Protein AF-A0A4S4H758-F1 (afdb_monomer_lite)

Structure (mmCIF, N/CA/C/O backbone):
data_AF-A0A4S4H758-F1
#
_entry.id   AF-A0A4S4H758-F1
#
loop_
_atom_site.group_PDB
_atom_site.id
_atom_site.type_symbol
_atom_site.label_atom_id
_atom_site.label_alt_id
_atom_site.label_comp_id
_atom_site.label_asym_id
_atom_site.label_entity_id
_atom_site.label_seq_id
_atom_site.pdbx_PDB_ins_code
_atom_site.Cartn_x
_atom_site.Cartn_y
_atom_site.Cartn_z
_atom_site.occupancy
_atom_site.B_iso_or_equiv
_atom_site.auth_seq_id
_atom_site.auth_comp_id
_atom_site.auth_asym_id
_atom_site.auth_atom_id
_atom_site.pdbx_PDB_model_num
ATOM 1 N N . MET A 1 1 ? 20.108 0.843 -21.191 1.00 50.22 1 MET A N 1
ATOM 2 C CA . MET A 1 1 ? 19.092 -0.231 -21.179 1.00 50.22 1 MET A CA 1
ATOM 3 C C . MET A 1 1 ? 17.754 0.414 -21.485 1.00 50.22 1 MET A C 1
ATOM 5 O O . MET A 1 1 ? 17.386 1.341 -20.778 1.00 50.22 1 MET A O 1
ATOM 9 N N . GLU A 1 2 ? 17.064 0.028 -22.561 1.00 65.38 2 GLU A N 1
ATOM 10 C CA . GLU A 1 2 ? 15.727 0.581 -22.812 1.00 65.38 2 GLU A CA 1
ATOM 11 C C . GLU A 1 2 ? 14.814 0.230 -21.631 1.00 65.38 2 GLU A C 1
ATOM 13 O O . GLU A 1 2 ? 14.791 -0.921 -21.198 1.00 65.38 2 GLU A O 1
ATOM 18 N N . ASN A 1 3 ? 14.042 1.193 -21.115 1.00 73.12 3 ASN A N 1
ATOM 19 C CA . ASN A 1 3 ? 13.158 0.992 -19.955 1.00 73.12 3 ASN A CA 1
ATOM 20 C C . ASN A 1 3 ? 12.239 -0.240 -20.088 1.00 73.12 3 ASN A C 1
ATOM 22 O O . ASN A 1 3 ? 11.870 -0.855 -19.087 1.00 73.12 3 ASN A O 1
ATOM 26 N N . LYS A 1 4 ? 11.899 -0.636 -21.324 1.00 82.88 4 LYS A N 1
ATOM 27 C CA . LYS A 1 4 ? 11.142 -1.861 -21.618 1.00 82.88 4 LYS A CA 1
ATOM 28 C C . LYS A 1 4 ? 11.882 -3.132 -21.205 1.00 82.88 4 LYS A C 1
ATOM 30 O O . LYS A 1 4 ? 11.248 -4.038 -20.678 1.00 82.88 4 LYS A O 1
ATOM 35 N N . GLU A 1 5 ? 13.188 -3.203 -21.434 1.00 88.56 5 GLU A N 1
ATOM 36 C CA . GLU A 1 5 ? 13.986 -4.386 -21.114 1.00 88.56 5 GLU A CA 1
ATOM 37 C C . GLU A 1 5 ? 14.190 -4.521 -19.605 1.00 88.56 5 GLU A C 1
ATOM 39 O O . GLU A 1 5 ? 13.903 -5.575 -19.042 1.00 88.56 5 GLU A O 1
ATOM 44 N N . LEU A 1 6 ? 14.525 -3.421 -18.921 1.00 89.56 6 LEU A N 1
ATOM 45 C CA . LEU A 1 6 ? 14.569 -3.397 -17.455 1.00 89.56 6 LEU A CA 1
ATOM 46 C C . LEU A 1 6 ? 13.221 -3.803 -16.839 1.00 89.56 6 LEU A C 1
ATOM 48 O O . LEU A 1 6 ? 13.182 -4.612 -15.915 1.00 89.56 6 LEU A O 1
ATOM 52 N N . SER A 1 7 ? 12.105 -3.284 -17.367 1.00 90.62 7 SER A N 1
ATOM 53 C CA . SER A 1 7 ? 10.767 -3.659 -16.885 1.00 90.62 7 SER A CA 1
ATOM 54 C C . SER A 1 7 ? 10.524 -5.164 -17.011 1.00 90.62 7 SER A C 1
ATOM 56 O O . SER A 1 7 ? 10.010 -5.771 -16.075 1.00 90.62 7 SER A O 1
ATOM 58 N N . LYS A 1 8 ? 10.909 -5.782 -18.139 1.00 92.69 8 LYS A N 1
ATOM 59 C CA . LYS A 1 8 ? 10.771 -7.233 -18.334 1.00 92.69 8 LYS A CA 1
ATOM 60 C C . LYS A 1 8 ? 11.605 -8.017 -17.327 1.00 92.69 8 LYS A C 1
ATOM 62 O O . LYS A 1 8 ? 11.085 -8.959 -16.739 1.00 92.69 8 LYS A O 1
ATOM 67 N N . GLN A 1 9 ? 12.858 -7.618 -17.109 1.00 93.81 9 GLN A N 1
ATOM 68 C CA . GLN A 1 9 ? 13.745 -8.290 -16.159 1.00 93.81 9 GLN A CA 1
ATOM 69 C C . GLN A 1 9 ? 13.207 -8.200 -14.728 1.00 93.81 9 GLN A C 1
ATOM 71 O O . GLN A 1 9 ? 13.097 -9.221 -14.057 1.00 93.81 9 GLN A O 1
ATOM 76 N N . LEU A 1 10 ? 12.784 -7.011 -14.285 1.00 94.31 10 LEU A N 1
ATOM 77 C CA . LEU A 1 10 ? 12.151 -6.826 -12.974 1.00 94.31 10 LEU A CA 1
ATOM 78 C C . LEU A 1 10 ? 10.884 -7.677 -12.832 1.00 94.31 10 LEU A C 1
ATOM 80 O O . LEU A 1 10 ? 10.688 -8.323 -11.806 1.00 94.31 10 LEU A O 1
ATOM 84 N N . CYS A 1 11 ? 10.039 -7.720 -13.868 1.00 95.00 11 CYS A N 1
ATOM 85 C CA . CYS A 1 11 ? 8.839 -8.555 -13.853 1.00 95.00 11 CYS A CA 1
ATOM 86 C C . CYS A 1 11 ? 9.163 -10.046 -13.761 1.00 95.00 11 CYS A C 1
ATOM 88 O O . CYS A 1 11 ? 8.462 -10.762 -13.055 1.00 95.00 11 CYS A O 1
ATOM 90 N N . ALA A 1 12 ? 10.203 -10.509 -14.455 1.00 95.12 12 ALA A N 1
ATOM 91 C CA . ALA A 1 12 ? 10.627 -11.902 -14.404 1.00 95.12 12 ALA A CA 1
ATOM 92 C C . ALA A 1 12 ? 11.194 -12.270 -13.024 1.00 95.12 12 ALA A C 1
ATOM 94 O O . ALA A 1 12 ? 10.798 -13.285 -12.460 1.00 95.12 12 ALA A O 1
ATOM 95 N N . VAL A 1 13 ? 12.068 -11.429 -12.463 1.00 95.06 13 VAL A N 1
ATOM 96 C CA . VAL A 1 13 ? 12.735 -11.684 -11.175 1.00 95.06 13 VAL A CA 1
ATOM 97 C C . VAL A 1 13 ? 11.751 -11.659 -10.006 1.00 95.06 13 VAL A C 1
ATOM 99 O O . VAL A 1 13 ? 11.789 -12.543 -9.158 1.00 95.06 13 VAL A O 1
ATOM 102 N N . PHE A 1 14 ? 10.853 -10.674 -9.968 1.00 95.50 14 PHE A N 1
ATOM 103 C CA . PHE A 1 14 ? 9.919 -10.480 -8.852 1.00 95.50 14 PHE A CA 1
ATOM 104 C C . PHE A 1 14 ? 8.514 -11.037 -9.127 1.00 95.50 14 PHE A C 1
ATOM 106 O O . PHE A 1 14 ? 7.583 -10.754 -8.380 1.00 95.50 14 PHE A O 1
ATOM 113 N N . ASN A 1 15 ? 8.342 -11.797 -10.214 1.00 95.94 15 ASN A N 1
ATOM 114 C CA . ASN A 1 15 ? 7.056 -12.332 -10.670 1.00 95.94 15 ASN A CA 1
ATOM 115 C C . ASN A 1 15 ? 5.931 -11.275 -10.671 1.00 95.94 15 ASN A C 1
ATOM 117 O O . ASN A 1 15 ? 4.880 -11.438 -10.048 1.00 95.94 15 ASN A O 1
ATOM 121 N N . LEU A 1 16 ? 6.164 -10.161 -11.367 1.00 96.94 16 LEU A N 1
ATOM 122 C CA . LEU A 1 16 ? 5.221 -9.044 -11.463 1.00 96.94 16 LEU A CA 1
ATOM 123 C C . LEU A 1 16 ? 4.481 -9.067 -12.799 1.00 96.94 16 LEU A C 1
ATOM 125 O O . LEU A 1 16 ? 5.014 -9.483 -13.829 1.00 96.94 16 LEU A O 1
ATOM 129 N N . LYS A 1 17 ? 3.256 -8.535 -12.816 1.00 97.25 17 LYS A N 1
ATOM 130 C CA . LYS A 1 17 ? 2.522 -8.252 -14.056 1.00 97.25 17 LYS A CA 1
ATOM 131 C C . LYS A 1 17 ? 1.979 -6.831 -14.077 1.00 97.25 17 LYS A C 1
ATOM 133 O O . LYS A 1 17 ? 1.624 -6.257 -13.052 1.00 97.25 17 LYS A O 1
ATOM 138 N N . GLY A 1 18 ? 1.881 -6.270 -15.281 1.00 96.19 18 GLY A N 1
ATOM 139 C CA . GLY A 1 18 ? 1.379 -4.914 -15.489 1.00 96.19 18 GLY A CA 1
ATOM 140 C C . GLY A 1 18 ? -0.100 -4.769 -15.119 1.00 96.19 18 GLY A C 1
ATOM 141 O O . GLY A 1 18 ? -0.966 -5.447 -15.695 1.00 96.19 18 GLY A O 1
ATOM 142 N N . ILE A 1 19 ? -0.382 -3.840 -14.203 1.00 95.44 19 ILE A N 1
ATOM 143 C CA . ILE A 1 19 ? -1.740 -3.377 -13.873 1.00 95.44 19 ILE A CA 1
ATOM 144 C C . ILE A 1 19 ? -2.057 -2.023 -14.523 1.00 95.44 19 ILE A C 1
ATOM 146 O O . ILE A 1 19 ? -3.197 -1.771 -14.920 1.00 95.44 19 ILE A O 1
ATOM 150 N N . THR A 1 20 ? -1.032 -1.193 -14.720 1.00 91.94 20 THR A N 1
ATOM 151 C CA . THR A 1 20 ? -1.053 -0.001 -15.578 1.00 91.94 20 THR A CA 1
ATOM 152 C C . THR A 1 20 ? 0.127 -0.064 -16.553 1.00 91.94 20 THR A C 1
ATOM 154 O O . THR A 1 20 ? 0.901 -1.019 -16.539 1.00 91.94 20 THR A O 1
ATOM 157 N N . SER A 1 21 ? 0.298 0.951 -17.403 1.00 89.00 21 SER A N 1
ATOM 158 C CA . SER A 1 21 ? 1.477 1.059 -18.275 1.00 89.00 21 SER A CA 1
ATOM 159 C C . SER A 1 21 ? 2.782 1.347 -17.522 1.00 89.00 21 SER A C 1
ATOM 161 O O . SER A 1 21 ? 3.853 1.253 -18.115 1.00 89.00 21 SER A O 1
ATOM 163 N N . LYS A 1 22 ? 2.701 1.725 -16.239 1.00 91.75 22 LYS A N 1
ATOM 164 C CA . LYS A 1 22 ? 3.848 2.140 -15.419 1.00 91.75 22 LYS A CA 1
ATOM 165 C C . LYS A 1 22 ? 3.983 1.365 -14.110 1.00 91.75 22 LYS A C 1
ATOM 167 O O . LYS A 1 22 ? 4.993 1.531 -13.437 1.00 91.75 22 LYS A O 1
ATOM 172 N N . SER A 1 23 ? 3.000 0.544 -13.753 1.00 95.81 23 SER A N 1
ATOM 173 C CA . SER A 1 23 ? 2.960 -0.186 -12.485 1.00 95.81 23 SER A CA 1
ATOM 174 C C . SER A 1 23 ? 2.855 -1.682 -12.737 1.00 95.81 23 SER A C 1
ATOM 176 O O . SER A 1 23 ? 1.940 -2.146 -13.429 1.00 95.81 23 SER A O 1
ATOM 178 N N . TYR A 1 24 ? 3.777 -2.422 -12.134 1.00 97.50 24 TYR A N 1
ATOM 179 C CA . TYR A 1 24 ? 3.892 -3.870 -12.225 1.00 97.50 24 TYR A CA 1
ATOM 180 C C . TYR A 1 24 ? 3.800 -4.443 -10.824 1.00 97.50 24 TYR A C 1
ATOM 182 O O . TYR A 1 24 ? 4.564 -4.053 -9.946 1.00 97.50 24 TYR A O 1
ATOM 190 N N . VAL A 1 25 ? 2.840 -5.332 -10.609 1.00 98.12 25 VAL A N 1
ATOM 191 C CA . VAL A 1 25 ? 2.474 -5.803 -9.275 1.00 98.12 25 VAL A CA 1
ATOM 192 C C . VAL A 1 25 ? 2.163 -7.293 -9.280 1.00 98.12 25 VAL A C 1
ATOM 194 O O . VAL A 1 25 ? 1.842 -7.888 -10.313 1.00 98.12 25 VAL A O 1
ATOM 197 N N . HIS A 1 26 ? 2.206 -7.868 -8.093 1.00 98.06 26 HIS A N 1
ATOM 198 C CA . HIS A 1 26 ? 1.570 -9.124 -7.735 1.00 98.06 26 HIS A CA 1
ATOM 199 C C . HIS A 1 26 ? 0.569 -8.845 -6.607 1.00 98.06 26 HIS A C 1
ATOM 201 O O . HIS A 1 26 ? 0.621 -7.810 -5.937 1.00 98.06 26 HIS A O 1
ATOM 207 N N . LYS A 1 27 ? -0.398 -9.741 -6.430 1.00 97.94 27 LYS A N 1
ATOM 208 C CA . LYS A 1 27 ? -1.380 -9.659 -5.351 1.00 97.94 27 LYS A CA 1
ATOM 209 C C . LYS A 1 27 ? -0.864 -10.430 -4.142 1.00 97.94 27 LYS A C 1
ATOM 211 O O . LYS A 1 27 ? -0.479 -11.585 -4.293 1.00 97.94 27 LYS A O 1
ATOM 216 N N . VAL A 1 28 ? -0.942 -9.834 -2.959 1.00 97.62 28 VAL A N 1
ATOM 217 C CA . VAL A 1 28 ? -0.771 -10.527 -1.676 1.00 97.62 28 VAL A CA 1
ATOM 218 C C . VAL A 1 28 ? -2.070 -10.342 -0.904 1.00 97.62 28 VAL A C 1
ATOM 220 O O . VAL A 1 28 ? -2.374 -9.233 -0.481 1.00 97.62 28 VAL A O 1
ATOM 223 N N . GLU A 1 29 ? -2.878 -11.395 -0.779 1.00 96.50 29 GLU A N 1
ATOM 224 C CA . GLU A 1 29 ? -4.207 -11.333 -0.147 1.00 96.50 29 GLU A CA 1
ATOM 225 C C . GLU A 1 29 ? -5.079 -10.159 -0.650 1.00 96.50 29 GLU A C 1
ATOM 227 O O . GLU A 1 29 ? -5.638 -10.208 -1.751 1.00 96.50 29 GLU A O 1
ATOM 232 N N . CYS A 1 30 ? -5.180 -9.098 0.158 1.00 97.94 30 CYS A N 1
ATOM 233 C CA . CYS A 1 30 ? -6.001 -7.908 -0.038 1.00 97.94 30 CYS A CA 1
ATOM 234 C C . CYS A 1 30 ? -5.215 -6.663 -0.492 1.00 97.94 30 CYS A C 1
ATOM 236 O O . CYS A 1 30 ? -5.782 -5.568 -0.542 1.00 97.94 30 CYS A O 1
ATOM 238 N N . ILE A 1 31 ? -3.935 -6.807 -0.839 1.00 98.56 31 ILE A N 1
ATOM 239 C CA . ILE A 1 31 ? -3.073 -5.724 -1.326 1.00 98.56 31 ILE A CA 1
ATOM 240 C C . ILE A 1 31 ? -2.407 -6.089 -2.653 1.00 98.56 31 ILE A C 1
ATOM 242 O O . ILE A 1 31 ? -2.269 -7.257 -3.018 1.00 98.56 31 ILE A O 1
ATOM 246 N N . LEU A 1 32 ? -1.981 -5.062 -3.382 1.00 98.50 32 LEU A N 1
ATOM 247 C CA . LEU A 1 32 ? -1.100 -5.189 -4.535 1.00 98.50 32 LEU A CA 1
ATOM 248 C C . LEU A 1 32 ? 0.264 -4.637 -4.155 1.00 98.50 32 LEU A C 1
ATOM 250 O O . LEU A 1 32 ? 0.356 -3.489 -3.725 1.00 98.50 32 LEU A O 1
ATOM 254 N N . VAL A 1 33 ? 1.301 -5.438 -4.345 1.00 98.44 33 VAL A N 1
ATOM 255 C CA . VAL A 1 33 ? 2.686 -5.097 -4.020 1.00 98.44 33 VAL A CA 1
ATOM 256 C C . VAL A 1 33 ? 3.488 -5.101 -5.313 1.00 98.44 33 VAL A C 1
ATOM 258 O O . VAL A 1 33 ? 3.238 -5.924 -6.195 1.00 98.44 33 VAL A O 1
ATOM 261 N N . GLY A 1 34 ? 4.403 -4.151 -5.489 1.00 98.06 34 GLY A N 1
ATOM 262 C CA . GLY A 1 34 ? 5.217 -4.126 -6.696 1.00 98.06 34 GLY A CA 1
ATOM 263 C C . GLY A 1 34 ? 6.019 -2.855 -6.897 1.00 98.06 34 GLY A C 1
ATOM 264 O O . GLY A 1 34 ? 6.444 -2.203 -5.945 1.00 98.06 34 GLY A O 1
ATOM 265 N N . LEU A 1 35 ? 6.212 -2.511 -8.169 1.00 97.50 35 LEU A N 1
ATOM 266 C CA . LEU A 1 35 ? 7.052 -1.407 -8.612 1.00 97.50 35 LEU A CA 1
ATOM 267 C C . LEU A 1 35 ? 6.285 -0.456 -9.535 1.00 97.50 35 LEU A C 1
ATOM 269 O O . LEU A 1 35 ? 5.557 -0.896 -10.431 1.00 97.50 35 LEU A O 1
ATOM 273 N N . THR A 1 36 ? 6.501 0.847 -9.358 1.00 96.19 36 THR A N 1
ATOM 274 C CA . THR A 1 36 ? 5.968 1.900 -10.232 1.00 96.19 36 THR A CA 1
ATOM 275 C C . THR A 1 36 ? 7.091 2.766 -10.794 1.00 96.19 36 THR A C 1
ATOM 277 O O . THR A 1 36 ? 7.938 3.276 -10.063 1.00 96.19 36 THR A O 1
ATOM 280 N N . PHE A 1 37 ? 7.057 2.975 -12.108 1.00 94.50 37 PHE A N 1
ATOM 281 C CA . PHE A 1 37 ? 7.949 3.868 -12.836 1.00 94.50 37 PHE A CA 1
ATOM 282 C C . PHE A 1 37 ? 7.336 5.267 -12.918 1.00 94.50 37 PHE A C 1
ATOM 284 O O . PHE A 1 37 ? 6.278 5.466 -13.522 1.00 94.50 37 PHE A O 1
ATOM 291 N N . VAL A 1 38 ? 8.022 6.266 -12.371 1.00 92.94 38 VAL A N 1
ATOM 292 C CA . VAL A 1 38 ? 7.574 7.664 -12.402 1.00 92.94 38 VAL A CA 1
ATOM 293 C C . VAL A 1 38 ? 8.499 8.463 -13.305 1.00 92.94 38 VAL A C 1
ATOM 295 O O . VAL A 1 38 ? 9.700 8.541 -13.064 1.00 92.94 38 VAL A O 1
ATOM 298 N N . LYS A 1 39 ? 7.946 9.058 -14.367 1.00 90.62 39 LYS A N 1
ATOM 299 C CA . LYS A 1 39 ? 8.718 9.908 -15.281 1.00 90.62 39 LYS A CA 1
ATOM 300 C C . LYS A 1 39 ? 8.999 11.246 -14.611 1.00 90.62 39 LYS A C 1
ATOM 302 O O . LYS A 1 39 ? 8.054 11.935 -14.233 1.00 90.62 39 LYS A O 1
ATOM 307 N N . VAL A 1 40 ? 10.268 11.632 -14.534 1.00 88.88 40 VAL A N 1
ATOM 308 C CA . VAL A 1 40 ? 10.665 12.978 -14.120 1.00 88.88 40 VAL A CA 1
ATOM 309 C C . VAL A 1 40 ? 10.772 13.862 -15.369 1.00 88.88 40 VAL A C 1
ATOM 311 O O . VAL A 1 40 ? 11.453 13.475 -16.328 1.00 88.88 40 VAL A O 1
ATOM 314 N N . PRO A 1 41 ? 10.089 15.024 -15.411 1.00 86.69 41 PRO A N 1
ATOM 315 C CA . PRO A 1 41 ? 10.192 15.957 -16.529 1.00 86.69 41 PRO A CA 1
ATOM 316 C C . PRO A 1 41 ? 11.650 16.317 -16.831 1.00 86.69 41 PRO A C 1
ATOM 318 O O . PRO A 1 41 ? 12.430 16.566 -15.914 1.00 86.69 41 PRO A O 1
ATOM 321 N N . ASN A 1 42 ? 12.014 16.333 -18.115 1.00 84.31 42 ASN A N 1
ATOM 322 C CA . ASN A 1 42 ? 13.354 16.690 -18.610 1.00 84.31 42 ASN A CA 1
ATOM 323 C C . ASN A 1 42 ? 14.522 15.843 -18.062 1.00 84.31 42 ASN A C 1
ATOM 325 O O . ASN A 1 42 ? 15.680 16.211 -18.237 1.00 84.31 42 ASN A O 1
ATOM 329 N N . ARG A 1 43 ? 14.239 14.710 -17.413 1.00 83.44 43 ARG A N 1
ATOM 330 C CA . ARG A 1 43 ? 15.230 13.714 -16.981 1.00 83.44 43 ARG A CA 1
ATOM 331 C C . ARG A 1 43 ? 14.761 12.323 -17.402 1.00 83.44 43 ARG A C 1
ATOM 333 O O . ARG A 1 43 ? 14.106 12.159 -18.435 1.00 83.44 43 ARG A O 1
ATOM 340 N N . ASP A 1 44 ? 15.061 11.311 -16.601 1.00 87.88 44 ASP A N 1
ATOM 341 C CA . ASP A 1 44 ? 14.634 9.941 -16.814 1.00 87.88 44 ASP A CA 1
ATOM 342 C C . ASP A 1 44 ? 13.496 9.517 -15.864 1.00 87.88 44 ASP A C 1
ATOM 344 O O . ASP A 1 44 ? 12.802 10.342 -15.265 1.00 87.88 44 ASP A O 1
ATOM 348 N N . TYR A 1 45 ? 13.229 8.221 -15.793 1.00 90.50 45 TYR A N 1
ATOM 349 C CA . TYR A 1 45 ? 12.332 7.615 -14.829 1.00 90.50 45 TYR A CA 1
ATOM 350 C C . TYR A 1 45 ? 13.036 7.389 -13.489 1.00 90.50 45 TYR A C 1
ATOM 352 O O . TYR A 1 45 ? 14.235 7.119 -13.430 1.00 90.50 45 TYR A O 1
ATOM 360 N N . LYS A 1 46 ? 12.247 7.455 -12.422 1.00 93.12 46 LYS A N 1
ATOM 361 C CA . LYS A 1 46 ? 12.569 6.938 -11.093 1.00 93.12 46 LYS A CA 1
ATOM 362 C C . LYS A 1 46 ? 11.745 5.682 -10.837 1.00 93.12 46 LYS A C 1
ATOM 364 O O . LYS A 1 46 ? 10.628 5.556 -11.353 1.00 93.12 46 LYS A O 1
ATOM 369 N N . LEU A 1 47 ? 12.287 4.776 -10.035 1.00 94.75 47 LEU A N 1
ATOM 370 C CA . LEU A 1 47 ? 11.617 3.545 -9.638 1.00 94.75 47 LEU A CA 1
ATOM 371 C C . LEU A 1 47 ? 11.183 3.640 -8.181 1.00 94.75 47 LEU A C 1
ATOM 373 O O . LEU A 1 47 ? 11.962 4.054 -7.327 1.00 94.75 47 LEU A O 1
ATOM 377 N N . PHE A 1 48 ? 9.946 3.242 -7.914 1.00 96.06 48 PHE A N 1
ATOM 378 C CA . PHE A 1 48 ? 9.382 3.240 -6.574 1.00 96.06 48 PHE A CA 1
ATOM 379 C C . PHE A 1 48 ? 8.845 1.864 -6.222 1.00 96.06 48 PHE A C 1
ATOM 381 O O . PHE A 1 48 ? 8.134 1.255 -7.026 1.00 96.06 48 PHE A O 1
ATOM 388 N N . PHE A 1 49 ? 9.111 1.427 -4.998 1.00 97.12 49 PHE A N 1
ATOM 389 C CA . PHE A 1 49 ? 8.338 0.380 -4.353 1.00 97.12 49 PHE A CA 1
ATOM 390 C C . PHE A 1 49 ? 6.958 0.909 -3.987 1.00 97.12 49 PHE A C 1
ATOM 392 O O . PHE A 1 49 ? 6.828 2.020 -3.470 1.00 97.12 49 PHE A O 1
ATOM 399 N N . THR A 1 50 ? 5.921 0.133 -4.289 1.00 97.88 50 THR A N 1
ATOM 400 C CA . THR A 1 50 ? 4.538 0.573 -4.135 1.00 97.88 50 THR A CA 1
ATOM 401 C C . THR A 1 50 ? 3.664 -0.505 -3.514 1.00 97.88 50 THR A C 1
ATOM 403 O O . THR A 1 50 ? 3.752 -1.680 -3.878 1.00 97.88 50 THR A O 1
ATOM 406 N N . ILE A 1 51 ? 2.763 -0.083 -2.624 1.00 98.56 51 ILE A N 1
ATOM 407 C CA . ILE A 1 51 ? 1.698 -0.935 -2.087 1.00 98.56 51 ILE A CA 1
ATOM 408 C C . ILE A 1 51 ? 0.347 -0.236 -2.247 1.00 98.56 51 ILE A C 1
ATOM 410 O O . ILE A 1 51 ? 0.152 0.891 -1.781 1.00 98.56 51 ILE A O 1
ATOM 414 N N . TYR A 1 52 ? -0.594 -0.919 -2.899 1.00 98.44 52 TYR A N 1
ATOM 415 C CA . TYR A 1 52 ? -1.966 -0.457 -3.104 1.00 98.44 52 TYR A CA 1
ATOM 416 C C . TYR A 1 52 ? -2.972 -1.329 -2.338 1.00 98.44 52 TYR A C 1
ATOM 418 O O . TYR A 1 52 ? -2.842 -2.554 -2.342 1.00 98.44 52 TYR A O 1
ATOM 426 N N . PRO A 1 53 ? -4.019 -0.736 -1.744 1.00 98.31 53 PRO A N 1
ATOM 427 C CA . PRO A 1 53 ? -5.095 -1.484 -1.105 1.00 98.31 53 PRO A CA 1
ATOM 428 C C . PRO A 1 53 ? -6.112 -1.983 -2.137 1.00 98.31 53 PRO A C 1
ATOM 430 O O . PRO A 1 53 ? -6.485 -1.237 -3.041 1.00 98.31 53 PRO A O 1
ATOM 433 N N . LEU A 1 54 ? -6.667 -3.187 -1.966 1.00 98.56 54 LEU A N 1
ATOM 434 C CA . LEU A 1 54 ? -7.812 -3.663 -2.765 1.00 98.56 54 LEU A CA 1
ATOM 435 C C . LEU A 1 54 ? -9.174 -3.391 -2.111 1.00 98.56 54 LEU A C 1
ATOM 437 O O . LEU A 1 54 ? -10.203 -3.785 -2.651 1.00 98.56 54 LEU A O 1
ATOM 441 N N . TRP A 1 55 ? -9.217 -2.704 -0.969 1.00 98.25 55 TRP A N 1
ATOM 442 C CA . TRP A 1 55 ? -10.452 -2.472 -0.206 1.00 98.25 55 TRP A CA 1
ATOM 443 C C . TRP A 1 55 ? -11.103 -1.101 -0.411 1.00 98.25 55 TRP A C 1
ATOM 445 O O . TRP A 1 55 ? -12.033 -0.745 0.320 1.00 98.25 55 TRP A O 1
ATOM 455 N N . ARG A 1 56 ? -10.659 -0.310 -1.392 1.00 97.62 56 ARG A N 1
ATOM 456 C CA . ARG A 1 56 ? -11.369 0.925 -1.757 1.00 97.62 56 ARG A CA 1
ATOM 457 C C . ARG A 1 56 ? -12.599 0.604 -2.609 1.00 97.62 56 ARG A C 1
ATOM 459 O O . ARG A 1 56 ? -12.750 -0.504 -3.116 1.00 97.62 56 ARG A O 1
ATOM 466 N N . SER A 1 57 ? -13.509 1.565 -2.741 1.00 96.69 57 SER A N 1
ATOM 467 C CA . SER A 1 57 ? -14.827 1.350 -3.359 1.00 96.69 57 SER A CA 1
ATOM 468 C C . SER A 1 57 ? -14.772 0.941 -4.833 1.00 96.69 57 SER A C 1
ATOM 470 O O . SER A 1 57 ? -15.711 0.323 -5.326 1.00 96.69 57 SER A O 1
ATOM 472 N N . THR A 1 58 ? -13.694 1.287 -5.542 1.00 97.50 58 THR A N 1
ATOM 473 C CA . THR A 1 58 ? -13.491 0.946 -6.957 1.00 97.50 58 THR A CA 1
ATOM 474 C C . THR A 1 58 ? -12.037 0.587 -7.236 1.00 97.50 58 THR A C 1
ATOM 476 O O . THR A 1 58 ? -11.131 1.158 -6.618 1.00 97.50 58 THR A O 1
ATOM 479 N N . LEU A 1 59 ? -11.788 -0.243 -8.254 1.00 96.81 59 LEU A N 1
ATOM 480 C CA . LEU A 1 59 ? -10.422 -0.566 -8.670 1.00 96.81 59 LEU A CA 1
ATOM 481 C C . LEU A 1 59 ? -9.628 0.688 -9.055 1.00 96.81 59 LEU A C 1
ATOM 483 O O . LEU A 1 59 ? -8.450 0.782 -8.725 1.00 96.81 59 LEU A O 1
ATOM 487 N N . LYS A 1 60 ? -10.266 1.679 -9.699 1.00 96.06 60 LYS A N 1
ATOM 488 C CA . LYS A 1 60 ? -9.616 2.963 -10.000 1.00 96.06 60 LYS A CA 1
ATOM 489 C C . LYS A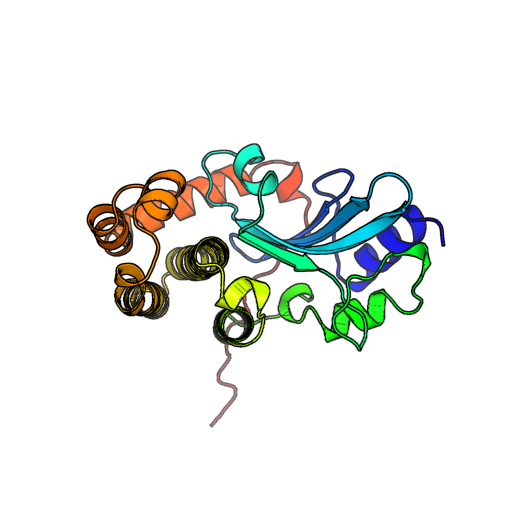 1 60 ? -9.078 3.590 -8.716 1.00 96.06 60 LYS A C 1
ATOM 491 O O . LYS A 1 60 ? -7.887 3.849 -8.632 1.00 96.06 60 LYS A O 1
ATOM 496 N N . SER A 1 61 ? -9.926 3.747 -7.698 1.00 95.75 61 SER A N 1
ATOM 497 C CA . SER A 1 61 ? -9.500 4.313 -6.414 1.00 95.75 61 SER A CA 1
ATOM 498 C C . SER A 1 61 ? -8.427 3.478 -5.706 1.00 95.75 61 SER A C 1
ATOM 500 O O . SER A 1 61 ? -7.593 4.056 -5.018 1.00 95.75 61 SER A O 1
ATOM 502 N N . CYS A 1 62 ? -8.405 2.151 -5.888 1.00 97.00 62 CYS A N 1
ATOM 503 C CA . CYS A 1 62 ? -7.358 1.271 -5.361 1.00 97.00 62 CYS A CA 1
ATOM 504 C C . CYS A 1 62 ? -5.975 1.596 -5.933 1.00 97.00 62 CYS A C 1
ATOM 506 O O . CYS A 1 62 ? -5.016 1.653 -5.172 1.00 97.00 62 CYS A O 1
ATOM 508 N N . ILE A 1 63 ? -5.873 1.826 -7.246 1.00 95.56 63 ILE A N 1
ATOM 509 C CA . ILE A 1 63 ? -4.582 1.903 -7.954 1.00 95.56 63 ILE A CA 1
ATOM 510 C C . ILE A 1 63 ? -4.126 3.329 -8.296 1.00 95.56 63 ILE A C 1
ATOM 512 O O . ILE A 1 63 ? -3.013 3.500 -8.785 1.00 95.56 63 ILE A O 1
ATOM 516 N N . ASP A 1 64 ? -4.964 4.343 -8.056 1.00 92.62 64 ASP A N 1
ATOM 517 C CA . ASP A 1 64 ? -4.637 5.749 -8.351 1.00 92.62 64 ASP A CA 1
ATOM 518 C C . ASP A 1 64 ? -3.610 6.317 -7.359 1.00 92.62 64 ASP A C 1
ATOM 520 O O . ASP A 1 64 ? -2.650 6.980 -7.743 1.00 92.62 64 ASP A O 1
ATOM 524 N N . VAL A 1 65 ? -3.787 6.016 -6.066 1.00 90.69 65 VAL A N 1
ATOM 525 C CA . VAL A 1 65 ? -2.926 6.521 -4.986 1.00 90.69 65 VAL A CA 1
ATOM 526 C C . VAL A 1 65 ? -2.504 5.369 -4.076 1.00 90.69 65 VAL A C 1
ATOM 528 O O . VAL A 1 65 ? -3.369 4.810 -3.392 1.00 90.69 65 VAL A O 1
ATOM 531 N N . PRO A 1 66 ? -1.207 5.032 -4.006 1.00 96.31 66 PRO A N 1
ATOM 532 C CA . PRO A 1 66 ? -0.725 3.984 -3.116 1.00 96.31 66 PRO A CA 1
ATOM 533 C C . PRO A 1 66 ? -0.771 4.408 -1.642 1.00 96.31 66 PRO A C 1
ATOM 535 O O . PRO A 1 66 ? -0.771 5.603 -1.313 1.00 96.31 66 PRO A O 1
ATOM 538 N N . LEU A 1 67 ? -0.794 3.408 -0.758 1.00 97.75 67 LEU A N 1
ATOM 539 C CA . LEU A 1 67 ? -0.613 3.598 0.683 1.00 97.75 67 LEU A CA 1
ATOM 540 C C . LEU A 1 67 ? 0.870 3.647 1.067 1.00 97.75 67 LEU A C 1
ATOM 542 O O . LEU A 1 67 ? 1.231 4.380 1.979 1.00 97.75 67 LEU A O 1
ATOM 546 N N . LEU A 1 68 ? 1.739 2.966 0.319 1.00 97.44 68 LEU A N 1
ATOM 547 C CA . LEU A 1 68 ? 3.188 3.109 0.446 1.00 97.44 68 LEU A CA 1
ATOM 548 C C . LEU A 1 68 ? 3.797 3.405 -0.921 1.00 97.44 68 LEU A C 1
ATOM 550 O O . LEU A 1 68 ? 3.480 2.717 -1.889 1.00 97.44 68 LEU A O 1
ATOM 554 N N . LEU A 1 69 ? 4.658 4.418 -0.986 1.00 95.06 69 LEU A N 1
ATOM 555 C CA . LEU A 1 69 ? 5.434 4.774 -2.168 1.00 95.06 69 LEU A CA 1
ATOM 556 C C . LEU A 1 69 ? 6.841 5.164 -1.713 1.00 95.06 69 LEU A C 1
ATOM 558 O O . LEU A 1 69 ? 7.031 6.270 -1.216 1.00 95.06 69 LEU A O 1
ATOM 562 N N . GLN A 1 70 ? 7.800 4.258 -1.872 1.00 93.88 70 GLN A N 1
ATOM 563 C CA . GLN A 1 70 ? 9.174 4.447 -1.409 1.00 93.88 70 GLN A CA 1
ATOM 564 C C . GLN A 1 70 ? 10.127 4.481 -2.610 1.00 93.88 70 GLN A C 1
ATOM 566 O O . GLN A 1 70 ? 10.083 3.557 -3.430 1.00 93.88 70 GLN A O 1
ATOM 571 N N . PRO A 1 71 ? 10.949 5.532 -2.773 1.00 93.75 71 PRO A N 1
ATOM 572 C CA . PRO A 1 71 ? 11.892 5.608 -3.880 1.00 93.75 71 PRO A CA 1
ATOM 573 C C . PRO A 1 71 ? 12.991 4.556 -3.729 1.00 93.75 71 PRO A C 1
ATOM 575 O O . PRO A 1 71 ? 13.395 4.208 -2.621 1.00 93.75 71 PRO A O 1
ATOM 578 N N . LEU A 1 72 ? 13.502 4.077 -4.861 1.00 94.12 72 LEU A N 1
ATOM 579 C CA . LEU A 1 72 ? 14.802 3.422 -4.889 1.00 94.12 72 LEU A CA 1
ATOM 580 C C . LEU A 1 72 ? 15.886 4.491 -4.715 1.00 94.12 72 LEU A C 1
ATOM 582 O O . LEU A 1 72 ? 15.937 5.448 -5.495 1.00 94.12 72 LEU A O 1
ATOM 586 N N . VAL A 1 73 ? 16.753 4.306 -3.723 1.00 91.94 73 VAL A N 1
ATOM 587 C CA . VAL A 1 73 ? 17.807 5.271 -3.390 1.00 91.94 73 VAL A CA 1
ATOM 588 C C . VAL A 1 73 ? 19.206 4.701 -3.604 1.00 91.94 73 VAL A C 1
ATOM 590 O O . VAL A 1 73 ? 19.412 3.483 -3.651 1.00 91.94 73 VAL A O 1
ATOM 593 N N . ASP A 1 74 ? 20.179 5.588 -3.779 1.00 88.88 74 ASP A N 1
ATOM 594 C CA . ASP A 1 74 ? 21.595 5.251 -3.805 1.00 88.88 74 ASP A CA 1
ATOM 595 C C . ASP A 1 74 ? 22.140 5.020 -2.389 1.00 88.88 74 ASP A C 1
ATOM 597 O O . ASP A 1 74 ? 21.409 5.053 -1.398 1.00 88.88 74 ASP A O 1
ATOM 601 N N . ASP A 1 75 ? 23.440 4.753 -2.293 1.00 85.69 75 ASP A N 1
ATOM 602 C CA . ASP A 1 75 ? 24.080 4.431 -1.015 1.00 85.69 75 ASP A CA 1
ATOM 603 C C . ASP A 1 75 ? 24.199 5.665 -0.092 1.00 85.69 75 ASP A C 1
ATOM 605 O O . ASP A 1 75 ? 24.472 5.523 1.097 1.00 85.69 75 ASP A O 1
ATOM 609 N N . ASN A 1 76 ? 23.930 6.869 -0.618 1.00 84.75 76 ASN A N 1
ATOM 610 C CA . ASN A 1 76 ? 23.835 8.121 0.134 1.00 84.75 76 ASN A CA 1
ATOM 611 C C . ASN A 1 76 ? 22.383 8.470 0.515 1.00 84.75 76 ASN A C 1
ATOM 613 O O . ASN A 1 76 ? 22.144 9.516 1.122 1.00 84.75 76 ASN A O 1
ATOM 617 N N . GLY A 1 77 ? 21.408 7.629 0.154 1.00 83.00 77 GLY A N 1
ATOM 618 C CA . GLY A 1 77 ? 19.988 7.882 0.391 1.00 83.00 77 GLY A CA 1
ATOM 619 C C . GLY A 1 77 ? 19.356 8.881 -0.584 1.00 83.00 77 GLY A C 1
ATOM 620 O O . GLY A 1 77 ? 18.313 9.452 -0.271 1.00 83.00 77 GLY A O 1
ATOM 621 N N . LEU A 1 78 ? 19.969 9.118 -1.748 1.00 85.38 78 LEU A N 1
ATOM 622 C CA . LEU A 1 78 ? 19.438 9.996 -2.791 1.00 85.38 78 LEU A CA 1
ATOM 623 C C . LEU A 1 78 ? 18.661 9.203 -3.843 1.00 85.38 78 LEU A C 1
ATOM 625 O O . LEU A 1 78 ? 19.055 8.106 -4.230 1.00 85.38 78 LEU A O 1
ATOM 629 N N . ASP A 1 79 ? 17.572 9.780 -4.352 1.00 85.81 79 ASP A N 1
ATOM 630 C CA . ASP A 1 79 ? 16.761 9.161 -5.404 1.00 85.81 79 ASP A CA 1
ATOM 631 C C . ASP A 1 79 ? 17.587 8.797 -6.648 1.00 85.81 79 ASP A C 1
ATOM 633 O O . ASP A 1 79 ? 18.242 9.655 -7.249 1.00 85.81 79 ASP A O 1
ATOM 637 N N . ILE A 1 80 ? 17.442 7.556 -7.114 1.00 87.44 80 ILE A N 1
ATOM 638 C CA . ILE A 1 80 ? 18.098 7.073 -8.333 1.00 87.44 80 ILE A CA 1
ATOM 639 C C . ILE A 1 80 ? 17.260 7.393 -9.576 1.00 87.44 80 ILE A C 1
ATOM 641 O O . ILE A 1 80 ? 16.083 7.032 -9.673 1.00 87.44 80 ILE A O 1
ATOM 645 N N . TYR A 1 81 ? 17.904 7.990 -10.580 1.00 87.88 81 TYR A N 1
ATOM 646 C CA . TYR A 1 81 ? 17.413 7.984 -11.959 1.00 87.88 81 TYR A CA 1
ATOM 647 C C . TYR A 1 81 ? 17.884 6.710 -12.660 1.00 87.88 81 TYR A C 1
ATOM 649 O O . TYR A 1 81 ? 19.045 6.322 -12.541 1.00 87.88 81 TYR A O 1
ATOM 657 N N . LEU A 1 82 ? 16.993 6.056 -13.406 1.00 86.31 82 LEU A N 1
ATOM 658 C CA . LEU A 1 82 ? 17.295 4.763 -14.028 1.00 86.31 82 LEU A CA 1
ATOM 659 C C . LEU A 1 82 ? 18.433 4.823 -15.059 1.00 86.31 82 LEU A C 1
ATOM 661 O O . LEU A 1 82 ? 19.124 3.824 -15.248 1.00 86.31 82 LEU A O 1
ATOM 665 N N . SER A 1 83 ? 18.662 5.978 -15.684 1.00 82.12 83 SER A N 1
ATOM 666 C CA . SER A 1 83 ? 19.792 6.229 -16.582 1.00 82.12 83 SER A CA 1
ATOM 667 C C . SER A 1 83 ? 21.151 6.168 -15.891 1.00 82.12 83 SER A C 1
ATOM 669 O O . SER A 1 83 ? 22.144 5.845 -16.539 1.00 82.12 83 SER A O 1
ATOM 671 N N . ASP A 1 84 ? 21.191 6.466 -14.593 1.00 78.56 84 ASP A N 1
ATOM 672 C CA . ASP A 1 84 ? 22.422 6.784 -13.866 1.00 78.56 84 ASP A CA 1
ATOM 673 C C . ASP A 1 84 ? 22.912 5.598 -13.023 1.00 78.56 84 ASP A C 1
ATOM 675 O O . ASP A 1 84 ? 23.916 5.698 -12.321 1.00 78.56 84 ASP A O 1
ATOM 679 N N . SER A 1 85 ? 22.203 4.466 -13.060 1.00 76.62 85 SER A N 1
ATOM 680 C CA . SER A 1 85 ? 22.454 3.346 -12.160 1.00 76.62 85 SER A CA 1
ATOM 681 C C . SER A 1 85 ? 22.492 2.005 -12.880 1.00 76.62 85 SER A C 1
ATOM 683 O O . SER A 1 85 ? 21.631 1.646 -13.684 1.00 76.62 85 SER A O 1
ATOM 685 N N . THR A 1 86 ? 23.512 1.229 -12.532 1.00 77.12 86 THR A N 1
ATOM 686 C CA . THR A 1 86 ? 23.607 -0.203 -12.803 1.00 77.12 86 THR A CA 1
ATOM 687 C C . THR A 1 86 ? 23.077 -0.989 -11.595 1.00 77.12 86 THR A C 1
ATOM 689 O O . THR A 1 86 ? 22.922 -0.448 -10.500 1.00 77.12 86 THR A O 1
ATOM 692 N N . ASN A 1 87 ? 22.765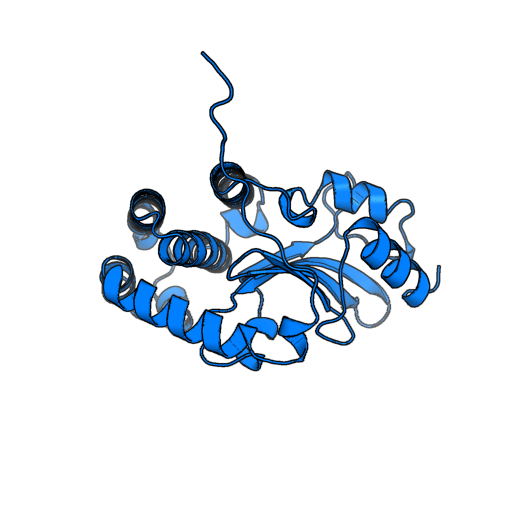 -2.275 -11.779 1.00 87.75 87 ASN A N 1
ATOM 693 C CA . ASN A 1 87 ? 22.341 -3.188 -10.700 1.00 87.75 87 ASN A CA 1
ATOM 694 C C . ASN A 1 87 ? 21.010 -2.828 -10.002 1.00 87.75 87 ASN A C 1
ATOM 696 O O . ASN A 1 87 ? 20.789 -3.188 -8.845 1.00 87.75 87 ASN A O 1
ATOM 700 N N . ILE A 1 88 ? 20.081 -2.179 -10.716 1.00 92.00 88 ILE A N 1
ATOM 701 C CA . ILE A 1 88 ? 18.737 -1.824 -10.215 1.00 92.00 88 ILE A CA 1
ATOM 702 C C . ILE A 1 88 ? 18.015 -3.013 -9.565 1.00 92.00 88 ILE A C 1
ATOM 704 O O . ILE A 1 88 ? 17.399 -2.856 -8.514 1.00 92.00 88 ILE A O 1
ATOM 708 N N . ILE A 1 89 ? 18.101 -4.201 -10.170 1.00 92.69 89 ILE A N 1
ATOM 709 C CA . ILE A 1 89 ? 17.447 -5.420 -9.670 1.00 92.69 89 ILE A CA 1
ATOM 710 C C . ILE A 1 89 ? 17.985 -5.794 -8.286 1.00 92.69 89 ILE A C 1
ATOM 712 O O . ILE A 1 89 ? 17.205 -6.011 -7.364 1.00 92.69 89 ILE A O 1
ATOM 716 N N . GLU A 1 90 ? 19.309 -5.816 -8.121 1.00 92.62 90 GLU A N 1
ATOM 717 C CA . GLU A 1 90 ? 19.951 -6.139 -6.846 1.00 92.62 90 GLU A CA 1
ATOM 718 C C . GLU A 1 90 ? 19.588 -5.111 -5.766 1.00 92.62 90 GLU A C 1
ATOM 720 O O . GLU A 1 90 ? 19.249 -5.486 -4.643 1.00 92.62 90 GLU A O 1
ATOM 725 N N . LYS A 1 91 ? 19.592 -3.815 -6.110 1.00 93.88 91 LYS A N 1
ATOM 726 C CA . LYS A 1 91 ? 19.171 -2.755 -5.184 1.00 93.88 91 LYS A CA 1
ATOM 727 C C . LYS A 1 91 ? 17.704 -2.914 -4.771 1.00 93.88 91 LYS A C 1
ATOM 729 O O . LYS A 1 91 ? 17.411 -2.785 -3.586 1.00 93.88 91 LYS A O 1
ATOM 734 N N . CYS A 1 92 ? 16.807 -3.263 -5.698 1.00 94.62 92 CYS A N 1
ATOM 735 C CA . CYS A 1 92 ? 15.409 -3.563 -5.371 1.00 94.62 92 CYS A CA 1
ATOM 736 C C . CYS A 1 92 ? 15.304 -4.738 -4.391 1.00 94.62 92 CYS A C 1
ATOM 738 O O . CYS A 1 92 ? 14.611 -4.617 -3.387 1.00 94.62 92 CYS A O 1
ATOM 740 N N . SER A 1 93 ? 16.024 -5.839 -4.633 1.00 92.69 93 SER A N 1
ATOM 741 C CA . SER A 1 93 ? 16.011 -7.004 -3.738 1.00 92.69 93 SER A CA 1
ATOM 742 C C . SER A 1 93 ? 16.503 -6.671 -2.327 1.00 92.69 93 SER A C 1
ATOM 744 O O . SER A 1 93 ? 15.980 -7.211 -1.358 1.00 92.69 93 SER A O 1
ATOM 746 N N . LYS A 1 94 ? 17.494 -5.778 -2.198 1.00 92.81 94 LYS A N 1
ATOM 747 C CA . LYS A 1 94 ? 18.036 -5.359 -0.896 1.00 92.81 94 LYS A CA 1
ATOM 748 C C . LYS A 1 94 ? 17.130 -4.369 -0.162 1.00 92.81 94 LYS A C 1
ATOM 750 O O . LYS A 1 94 ? 16.959 -4.488 1.046 1.00 92.81 94 LYS A O 1
ATOM 755 N N . GLN A 1 95 ? 16.581 -3.380 -0.868 1.00 93.56 95 GLN A N 1
ATOM 756 C CA . GLN A 1 95 ? 15.823 -2.286 -0.248 1.00 93.56 95 GLN A CA 1
ATOM 757 C C . GLN A 1 95 ? 14.342 -2.625 -0.038 1.00 93.56 95 GLN A C 1
ATOM 759 O O . GLN A 1 95 ? 13.729 -2.125 0.901 1.00 93.56 95 GLN A O 1
ATOM 764 N N . PHE A 1 96 ? 13.750 -3.472 -0.884 1.00 94.88 96 PHE A N 1
ATOM 765 C CA . PHE A 1 96 ? 12.308 -3.726 -0.900 1.00 94.88 96 PHE A CA 1
ATOM 766 C C . PHE A 1 96 ? 11.984 -5.147 -0.443 1.00 94.88 96 PHE A C 1
ATOM 768 O O . PHE A 1 96 ? 11.520 -5.979 -1.218 1.00 94.88 96 PHE A O 1
ATOM 775 N N . GLN A 1 97 ? 12.191 -5.415 0.847 1.00 91.88 97 GLN A N 1
ATOM 776 C CA . GLN A 1 97 ? 11.979 -6.740 1.454 1.00 91.88 97 GLN A CA 1
ATOM 777 C C . GLN A 1 97 ? 10.571 -7.307 1.181 1.00 91.88 97 GLN A C 1
ATOM 779 O O . GLN A 1 97 ? 10.400 -8.498 0.929 1.00 91.88 97 GLN A O 1
ATOM 784 N N . LEU A 1 98 ? 9.556 -6.440 1.139 1.00 94.81 98 LEU A N 1
ATOM 785 C CA . LEU A 1 98 ? 8.167 -6.840 0.910 1.00 94.81 98 LEU A CA 1
ATOM 786 C C . LEU A 1 98 ? 7.850 -7.249 -0.543 1.00 94.81 98 LEU A C 1
ATOM 788 O O . LEU A 1 98 ? 6.777 -7.795 -0.795 1.00 94.81 98 LEU A O 1
ATOM 792 N N . LEU A 1 99 ? 8.763 -7.023 -1.495 1.00 93.75 99 LEU A N 1
ATOM 793 C CA . LEU A 1 99 ? 8.545 -7.261 -2.927 1.00 93.75 99 LEU A CA 1
ATOM 794 C C . LEU A 1 99 ? 8.508 -8.750 -3.318 1.00 93.75 99 LEU A C 1
ATOM 796 O O . LEU A 1 99 ? 7.970 -9.089 -4.365 1.00 93.75 99 LEU A O 1
ATOM 800 N N . SER A 1 100 ? 9.061 -9.649 -2.501 1.00 82.19 100 SER A N 1
ATOM 801 C CA . SER A 1 100 ? 9.138 -11.089 -2.805 1.00 82.19 100 SER A CA 1
ATOM 802 C C . SER A 1 100 ? 7.796 -11.829 -2.705 1.00 82.19 100 SER A C 1
ATOM 804 O O . SER A 1 100 ? 7.658 -12.934 -3.226 1.00 82.19 100 SER A O 1
ATOM 806 N N . GLY A 1 101 ? 6.801 -11.255 -2.017 1.00 75.94 101 GLY A N 1
ATOM 807 C CA . GLY A 1 101 ? 5.491 -11.883 -1.796 1.00 75.94 101 GLY A CA 1
ATOM 808 C C . GLY A 1 101 ? 5.471 -13.079 -0.848 1.00 75.94 101 GLY A C 1
ATOM 809 O O . GLY A 1 101 ? 4.400 -13.630 -0.616 1.00 75.94 101 GLY A O 1
ATOM 810 N N . SER A 1 102 ? 6.612 -13.452 -0.271 1.00 83.75 102 SER A N 1
ATOM 811 C CA . SER A 1 102 ? 6.775 -14.590 0.639 1.00 83.75 102 SER A CA 1
ATOM 812 C C . SER A 1 102 ? 6.955 -14.148 2.093 1.00 83.75 102 SER A C 1
ATOM 814 O O . SER A 1 102 ? 7.721 -14.754 2.832 1.00 83.75 102 SER A O 1
ATOM 816 N N . ASN A 1 103 ? 6.309 -13.053 2.491 1.00 91.19 103 ASN A N 1
ATOM 817 C CA . ASN A 1 103 ? 6.436 -12.505 3.839 1.00 91.19 103 ASN A CA 1
ATOM 818 C C . ASN A 1 103 ? 5.345 -13.081 4.743 1.00 91.19 103 ASN A C 1
ATOM 820 O O . ASN A 1 103 ? 4.214 -13.322 4.309 1.00 91.19 103 ASN A O 1
ATOM 824 N N . THR A 1 104 ? 5.664 -13.265 6.014 1.00 95.69 104 THR A N 1
ATOM 825 C CA . THR A 1 104 ? 4.673 -13.502 7.066 1.00 95.69 104 THR A CA 1
ATOM 826 C C . THR A 1 104 ? 3.980 -12.186 7.424 1.00 95.69 104 THR A C 1
ATOM 828 O O . THR A 1 104 ? 4.480 -11.094 7.134 1.00 95.69 104 THR A O 1
ATOM 831 N N . ILE A 1 105 ? 2.814 -12.260 8.071 1.00 95.81 105 ILE A N 1
ATOM 832 C CA . ILE A 1 105 ? 2.129 -11.045 8.535 1.00 95.81 105 ILE A CA 1
ATOM 833 C C . ILE A 1 105 ? 2.975 -10.274 9.562 1.00 95.81 105 ILE A C 1
ATOM 835 O O . ILE A 1 105 ? 3.030 -9.049 9.511 1.00 95.81 105 ILE A O 1
ATOM 839 N N . SER A 1 106 ? 3.688 -10.972 10.447 1.00 96.00 106 SER A N 1
ATOM 840 C CA . SER A 1 106 ? 4.542 -10.346 11.461 1.00 96.00 106 SER A CA 1
ATOM 841 C C . SER A 1 106 ? 5.705 -9.577 10.833 1.00 96.00 106 SER A C 1
ATOM 843 O O . SER A 1 106 ? 5.972 -8.444 11.228 1.00 96.00 106 SER A O 1
ATOM 845 N N . GLU A 1 107 ? 6.362 -10.143 9.814 1.00 96.62 107 GLU A N 1
ATOM 846 C CA . GLU A 1 107 ? 7.408 -9.440 9.059 1.00 96.62 107 GLU A CA 1
ATOM 847 C C . GLU A 1 107 ? 6.852 -8.223 8.328 1.00 96.62 107 GLU A C 1
ATOM 849 O O . GLU A 1 107 ? 7.460 -7.156 8.374 1.00 96.62 107 GLU A O 1
ATOM 854 N N . PHE A 1 108 ? 5.679 -8.359 7.704 1.00 97.50 108 PHE A N 1
ATOM 855 C CA . PHE A 1 108 ? 5.007 -7.251 7.034 1.00 97.50 108 PHE A CA 1
ATOM 856 C C . PHE A 1 108 ? 4.757 -6.074 7.980 1.00 97.50 108 PHE A C 1
ATOM 858 O O . PHE A 1 108 ? 5.126 -4.944 7.665 1.00 97.50 108 PHE A O 1
ATOM 865 N N . VAL A 1 109 ? 4.187 -6.339 9.158 1.00 98.12 109 VAL A N 1
ATOM 866 C CA . VAL A 1 109 ? 3.922 -5.306 10.168 1.00 98.12 109 VAL A CA 1
ATOM 867 C C . VAL A 1 109 ? 5.221 -4.704 10.702 1.00 98.12 109 VAL A C 1
ATOM 869 O O . VAL A 1 109 ? 5.349 -3.481 10.740 1.00 98.12 109 VAL A O 1
ATOM 872 N N . ARG A 1 110 ? 6.210 -5.541 11.048 1.00 97.81 110 ARG A N 1
ATOM 873 C CA . ARG A 1 110 ? 7.523 -5.093 11.538 1.00 97.81 110 ARG A CA 1
ATOM 874 C C . ARG A 1 110 ? 8.197 -4.145 10.548 1.00 97.81 110 ARG A C 1
ATOM 876 O O . ARG A 1 110 ? 8.585 -3.048 10.935 1.00 97.81 110 ARG A O 1
ATOM 883 N N . ILE A 1 111 ? 8.294 -4.538 9.277 1.00 97.06 111 ILE A N 1
ATOM 884 C CA . ILE A 1 111 ? 8.943 -3.736 8.230 1.00 97.06 111 ILE A CA 1
ATOM 885 C C . ILE A 1 111 ? 8.229 -2.390 8.055 1.00 97.06 111 ILE A C 1
ATOM 887 O O . ILE A 1 111 ? 8.879 -1.357 7.924 1.00 97.06 111 ILE A O 1
ATOM 891 N N . LEU A 1 112 ? 6.895 -2.368 8.082 1.00 98.00 112 LEU A N 1
ATOM 892 C CA . LEU A 1 112 ? 6.137 -1.124 7.950 1.00 98.00 112 LEU A CA 1
ATOM 893 C C . LEU A 1 112 ? 6.336 -0.173 9.142 1.00 98.00 112 LEU A C 1
ATOM 895 O O . LEU A 1 112 ? 6.461 1.036 8.935 1.00 98.00 112 LEU A O 1
ATOM 899 N N . TYR A 1 113 ? 6.425 -0.692 10.369 1.00 98.06 113 TYR A N 1
ATOM 900 C CA . TYR A 1 113 ? 6.781 0.127 11.531 1.00 98.06 113 TYR A CA 1
ATOM 901 C C . TYR A 1 113 ? 8.239 0.601 11.503 1.00 98.06 113 TYR A C 1
ATOM 903 O O . TYR A 1 113 ? 8.509 1.751 11.847 1.00 98.06 113 TYR A O 1
ATOM 911 N N . GLU A 1 114 ? 9.175 -0.223 11.031 1.00 96.88 114 GLU A N 1
ATOM 912 C CA . GLU A 1 114 ? 10.568 0.187 10.814 1.00 96.88 114 GLU A CA 1
ATOM 913 C C . GLU A 1 114 ? 10.680 1.315 9.785 1.00 96.88 114 GLU A C 1
ATOM 915 O O . GLU A 1 114 ? 11.439 2.261 9.994 1.00 96.88 114 GLU A O 1
ATOM 920 N N . ILE A 1 115 ? 9.885 1.274 8.712 1.00 95.88 115 ILE A N 1
ATOM 921 C CA . ILE A 1 115 ? 9.803 2.371 7.740 1.00 95.88 115 ILE A CA 1
ATOM 922 C C . ILE A 1 115 ? 9.349 3.666 8.429 1.00 95.88 115 ILE A C 1
ATOM 924 O O . ILE A 1 115 ? 9.990 4.699 8.251 1.00 95.88 115 ILE A O 1
ATOM 928 N N . ILE A 1 116 ? 8.302 3.627 9.265 1.00 96.31 116 ILE A N 1
ATOM 929 C CA . ILE A 1 116 ? 7.858 4.806 10.034 1.00 96.31 116 ILE A CA 1
ATOM 930 C C . ILE A 1 116 ? 8.978 5.341 10.941 1.00 96.31 116 ILE A C 1
ATOM 932 O O . ILE A 1 116 ? 9.146 6.556 11.059 1.00 96.31 116 ILE A O 1
ATOM 936 N N . ALA A 1 117 ? 9.731 4.450 11.588 1.00 95.62 117 ALA A N 1
ATOM 937 C CA . ALA A 1 117 ? 10.751 4.821 12.562 1.00 95.62 117 ALA A CA 1
ATOM 938 C C . ALA A 1 117 ? 12.044 5.367 11.932 1.00 95.62 117 ALA A C 1
ATOM 940 O O . ALA A 1 117 ? 12.703 6.213 12.537 1.00 95.62 117 ALA A O 1
ATOM 941 N N . THR A 1 118 ? 12.424 4.876 10.750 1.00 93.00 118 THR A N 1
ATOM 942 C CA . THR A 1 118 ? 13.748 5.128 10.156 1.00 93.00 118 THR A CA 1
ATOM 943 C C . THR A 1 118 ? 13.730 6.060 8.947 1.00 93.00 118 THR A C 1
ATOM 945 O O . THR A 1 118 ? 14.712 6.771 8.716 1.00 93.00 118 THR A O 1
ATOM 948 N N . ASP A 1 119 ? 12.634 6.115 8.185 1.00 90.94 119 ASP A N 1
ATOM 949 C CA . ASP A 1 119 ? 12.529 7.013 7.037 1.00 90.94 119 ASP A CA 1
ATOM 950 C C . ASP A 1 119 ? 12.192 8.427 7.522 1.00 90.94 119 ASP A C 1
ATOM 952 O O . ASP A 1 119 ? 11.074 8.718 7.953 1.00 90.94 119 ASP A O 1
ATOM 956 N N . LYS A 1 120 ? 13.162 9.342 7.422 1.00 89.81 120 LYS A N 1
ATOM 957 C CA . LYS A 1 120 ? 13.019 10.733 7.886 1.00 89.81 120 LYS A CA 1
ATOM 958 C C . LYS A 1 120 ? 11.850 11.472 7.229 1.00 89.81 120 LYS A C 1
ATOM 960 O O . LYS A 1 120 ? 11.233 12.331 7.866 1.00 89.81 120 LYS A O 1
ATOM 965 N N . SER A 1 121 ? 11.547 11.167 5.966 1.00 89.94 121 SER A N 1
ATOM 966 C CA . SER A 1 121 ? 10.449 11.810 5.239 1.00 89.94 121 SER A CA 1
ATOM 967 C C . SER A 1 121 ? 9.085 11.369 5.775 1.00 89.94 121 SER A C 1
ATOM 969 O O . SER A 1 121 ? 8.154 12.172 5.828 1.00 89.94 121 SER A O 1
ATOM 971 N N . ILE A 1 122 ? 8.983 10.123 6.243 1.00 93.50 122 ILE A N 1
ATOM 972 C CA . ILE A 1 122 ? 7.769 9.551 6.833 1.00 93.50 122 ILE A CA 1
ATOM 973 C C . ILE A 1 122 ? 7.660 9.933 8.312 1.00 93.50 122 ILE A C 1
ATOM 975 O O . ILE A 1 122 ? 6.603 10.382 8.758 1.00 93.50 122 ILE A O 1
ATOM 979 N N . GLN A 1 123 ? 8.753 9.845 9.070 1.00 92.88 123 GLN A N 1
ATOM 980 C CA . GLN A 1 123 ? 8.799 10.173 10.497 1.00 92.88 123 GLN A CA 1
ATOM 981 C C . GLN A 1 123 ? 8.328 11.608 10.791 1.00 92.88 123 GLN A C 1
ATOM 983 O O . GLN A 1 123 ? 7.701 11.866 11.816 1.00 92.88 123 GLN A O 1
ATOM 988 N N . THR A 1 124 ? 8.576 12.546 9.876 1.00 91.44 124 THR A N 1
ATOM 989 C CA . THR A 1 124 ? 8.173 13.956 10.019 1.00 91.44 124 THR A CA 1
ATOM 990 C C . THR A 1 124 ? 6.827 14.289 9.367 1.00 91.44 124 THR A C 1
ATOM 992 O O . THR A 1 124 ? 6.344 15.414 9.490 1.00 91.44 124 THR A O 1
ATOM 995 N N . ASN A 1 125 ? 6.186 13.328 8.693 1.00 95.44 125 ASN A N 1
ATOM 996 C CA . ASN A 1 125 ? 4.958 13.542 7.935 1.00 95.44 125 ASN A CA 1
ATOM 997 C C . ASN A 1 125 ? 3.848 12.578 8.371 1.00 95.44 125 ASN A C 1
ATOM 999 O O . ASN A 1 125 ? 3.725 11.458 7.871 1.00 95.44 125 ASN A O 1
ATOM 1003 N N . PHE A 1 126 ? 2.969 13.054 9.254 1.00 95.81 126 PHE A N 1
ATOM 1004 C CA . PHE A 1 126 ? 1.879 12.236 9.787 1.00 95.81 126 PHE A CA 1
ATOM 1005 C C . PHE A 1 126 ? 0.904 11.721 8.718 1.00 95.81 126 PHE A C 1
ATOM 1007 O O . PHE A 1 126 ? 0.260 10.696 8.923 1.00 95.81 126 PHE A O 1
ATOM 1014 N N . ILE A 1 127 ? 0.783 12.391 7.564 1.00 96.81 127 ILE A N 1
ATOM 1015 C CA . ILE A 1 127 ? -0.069 11.906 6.471 1.00 96.81 127 ILE A CA 1
ATOM 1016 C C . ILE A 1 127 ? 0.513 10.606 5.914 1.00 96.81 127 ILE A C 1
ATOM 1018 O O . ILE A 1 127 ? -0.240 9.670 5.657 1.00 96.81 127 ILE A O 1
ATOM 1022 N N . LEU A 1 128 ? 1.838 10.531 5.749 1.00 96.94 128 LEU A N 1
ATOM 1023 C CA . LEU A 1 128 ? 2.510 9.315 5.288 1.00 96.94 128 LEU A CA 1
ATOM 1024 C C . LEU A 1 128 ? 2.437 8.205 6.339 1.00 96.94 128 LEU A C 1
ATOM 1026 O O . LEU A 1 128 ? 2.147 7.065 5.985 1.00 96.94 128 LEU A O 1
ATOM 1030 N N . GLN A 1 129 ? 2.591 8.543 7.622 1.00 97.44 129 GLN A N 1
ATOM 1031 C CA . GLN A 1 129 ? 2.407 7.581 8.715 1.00 97.44 129 GLN A CA 1
ATOM 1032 C C . GLN A 1 129 ? 0.990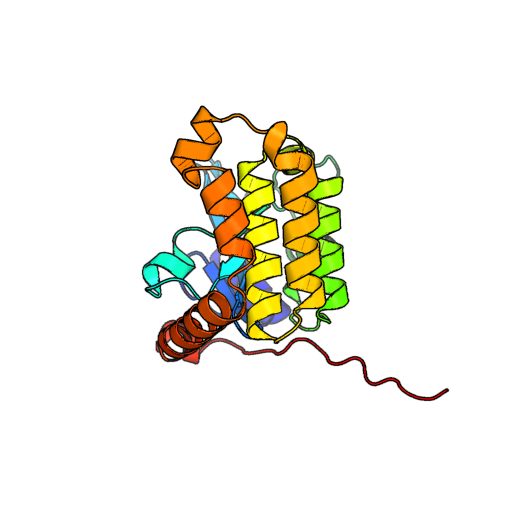 7.000 8.716 1.00 97.44 129 GLN A C 1
ATOM 1034 O O . GLN A 1 129 ? 0.824 5.785 8.735 1.00 97.44 129 GLN A O 1
ATOM 1039 N N . MET A 1 130 ? -0.036 7.849 8.606 1.00 97.69 130 MET A N 1
ATOM 1040 C CA . MET A 1 130 ? -1.439 7.427 8.542 1.00 97.69 130 MET A CA 1
ATOM 1041 C C . MET A 1 130 ? -1.724 6.468 7.387 1.00 97.69 130 MET A C 1
ATOM 1043 O O . MET A 1 130 ? -2.488 5.525 7.569 1.00 97.69 130 MET A O 1
ATOM 1047 N N . LYS A 1 131 ? -1.088 6.643 6.223 1.00 98.06 131 LYS A N 1
ATOM 1048 C CA . LYS A 1 131 ? -1.235 5.683 5.119 1.00 98.06 131 LYS A CA 1
ATOM 1049 C C . LYS A 1 131 ? -0.640 4.312 5.445 1.00 98.06 131 LYS A C 1
ATOM 1051 O O . LYS A 1 131 ? -1.214 3.297 5.054 1.00 98.06 131 LYS A O 1
ATOM 1056 N N . ILE A 1 132 ? 0.486 4.269 6.157 1.00 98.50 132 ILE A N 1
ATOM 1057 C CA . ILE A 1 132 ? 1.093 3.009 6.603 1.00 98.50 132 ILE A CA 1
ATOM 1058 C C . ILE A 1 132 ? 0.237 2.361 7.696 1.00 98.50 132 ILE A C 1
ATOM 1060 O O . ILE A 1 132 ? -0.028 1.163 7.625 1.00 98.50 132 ILE A O 1
ATOM 1064 N N . TYR A 1 133 ? -0.279 3.136 8.652 1.00 98.62 133 TYR A N 1
ATOM 1065 C CA . TYR A 1 133 ? -1.228 2.620 9.637 1.00 98.62 133 TYR A CA 1
ATOM 1066 C C . TYR A 1 133 ? -2.504 2.077 8.972 1.00 98.62 133 TYR A C 1
ATOM 1068 O O . TYR A 1 133 ? -2.949 0.984 9.315 1.00 98.62 133 TYR A O 1
ATOM 1076 N N . GLU A 1 134 ? -3.063 2.773 7.972 1.00 98.31 134 GLU A N 1
ATOM 1077 C CA . GLU A 1 134 ? -4.204 2.284 7.180 1.00 98.31 134 GLU A CA 1
ATOM 1078 C C . GLU A 1 134 ? -3.876 0.955 6.484 1.00 98.31 134 GLU A C 1
ATOM 1080 O O . GLU A 1 134 ? -4.712 0.051 6.441 1.00 98.31 134 GLU A O 1
ATOM 1085 N N . LEU A 1 135 ? -2.655 0.822 5.960 1.00 98.62 135 LEU A N 1
ATOM 1086 C CA . LEU A 1 135 ? -2.184 -0.397 5.315 1.00 98.62 135 LEU A CA 1
ATOM 1087 C C . LEU A 1 135 ? -2.124 -1.573 6.300 1.00 98.62 135 LEU A C 1
ATOM 1089 O O . LEU A 1 135 ? -2.685 -2.631 6.006 1.00 98.62 135 LEU A O 1
ATOM 1093 N N . ILE A 1 136 ? -1.500 -1.383 7.467 1.00 98.81 136 ILE A N 1
ATOM 1094 C CA . ILE A 1 136 ? -1.414 -2.407 8.520 1.00 98.81 136 ILE A CA 1
ATOM 1095 C C . ILE A 1 136 ? -2.819 -2.794 8.993 1.00 98.81 136 ILE A C 1
ATOM 1097 O O . ILE A 1 136 ? -3.172 -3.972 8.991 1.00 98.81 136 ILE A O 1
ATOM 1101 N N . TYR A 1 137 ? -3.648 -1.804 9.333 1.00 98.81 137 TYR A N 1
ATOM 1102 C CA . TYR A 1 137 ? -5.010 -2.003 9.827 1.00 98.81 137 TYR A CA 1
ATOM 1103 C C . TYR A 1 137 ? -5.891 -2.755 8.823 1.00 98.81 137 TYR A C 1
ATOM 1105 O O . TYR A 1 137 ? -6.599 -3.696 9.186 1.00 98.81 137 TYR A O 1
ATOM 1113 N N . GLY A 1 138 ? -5.835 -2.369 7.545 1.00 98.69 138 GLY A N 1
ATOM 1114 C CA . GLY A 1 138 ? -6.628 -2.991 6.488 1.00 98.69 138 GLY A CA 1
ATOM 1115 C C . GLY A 1 138 ? -6.287 -4.467 6.285 1.00 98.69 138 GLY A C 1
ATOM 1116 O O . GLY A 1 138 ? -7.190 -5.306 6.217 1.00 98.69 138 GLY A O 1
ATOM 1117 N N . VAL A 1 139 ? -4.989 -4.792 6.258 1.00 98.62 139 VAL A N 1
ATOM 1118 C CA . VAL A 1 139 ? -4.509 -6.179 6.178 1.00 98.62 139 VAL A CA 1
ATOM 1119 C C . VAL A 1 139 ? -4.898 -6.964 7.432 1.00 98.62 139 VAL A C 1
ATOM 1121 O O . VAL A 1 139 ? -5.431 -8.068 7.317 1.00 98.62 139 VAL A O 1
ATOM 1124 N N . ALA A 1 140 ? -4.697 -6.389 8.620 1.00 98.56 140 ALA A N 1
ATOM 1125 C CA . ALA A 1 140 ? -5.021 -7.021 9.894 1.00 98.56 140 ALA A CA 1
ATOM 1126 C C . ALA A 1 140 ? -6.503 -7.414 9.978 1.00 98.56 140 ALA A C 1
ATOM 1128 O O . ALA A 1 140 ? -6.825 -8.569 10.259 1.00 98.56 140 ALA A O 1
ATOM 1129 N N . LEU A 1 141 ? -7.416 -6.496 9.649 1.00 98.56 141 LEU A N 1
ATOM 1130 C CA . LEU A 1 141 ? -8.849 -6.792 9.651 1.00 98.56 141 LEU A CA 1
ATOM 1131 C C . LEU A 1 141 ? -9.246 -7.833 8.604 1.00 98.56 141 LEU A C 1
ATOM 1133 O O . LEU A 1 141 ? -10.076 -8.696 8.897 1.00 98.56 141 LEU A O 1
ATOM 1137 N N . TYR A 1 142 ? -8.662 -7.781 7.403 1.00 98.56 142 TYR A N 1
ATOM 1138 C CA . TYR A 1 142 ? -8.918 -8.784 6.368 1.00 98.56 142 TYR A CA 1
ATOM 1139 C C . TYR A 1 142 ? -8.521 -10.195 6.831 1.00 98.56 142 TYR A C 1
ATOM 1141 O O . TYR A 1 142 ? -9.257 -11.149 6.590 1.00 98.56 142 TYR A O 1
ATOM 1149 N N . LEU A 1 143 ? -7.404 -10.313 7.554 1.00 97.62 143 LEU A N 1
ATOM 1150 C CA . LEU A 1 143 ? -6.891 -11.569 8.115 1.00 97.62 143 LEU A CA 1
ATOM 1151 C C . LEU A 1 143 ? -7.465 -11.921 9.497 1.00 97.62 143 LEU A C 1
ATOM 1153 O O . LEU A 1 143 ? -7.027 -12.893 10.110 1.00 97.62 143 LEU A O 1
ATOM 1157 N N . ASN A 1 144 ? -8.429 -11.145 10.001 1.00 97.69 144 ASN A N 1
ATOM 1158 C CA . ASN A 1 144 ? -9.015 -11.318 11.331 1.00 97.69 144 ASN A CA 1
ATOM 1159 C C . ASN A 1 144 ? -7.994 -11.261 12.494 1.00 97.69 144 ASN A C 1
ATOM 1161 O O . ASN A 1 144 ? -8.161 -11.936 13.508 1.00 97.69 144 ASN A O 1
ATOM 1165 N N . LYS A 1 145 ? -6.937 -10.455 12.353 1.00 97.75 145 LYS A N 1
ATOM 1166 C CA . LYS A 1 145 ? -5.912 -10.190 13.377 1.00 97.75 145 LYS A CA 1
ATOM 1167 C C . LYS A 1 145 ? -6.263 -8.925 14.161 1.00 97.75 145 LYS A C 1
ATOM 1169 O O . LYS A 1 145 ? -5.739 -7.842 13.904 1.00 97.75 145 LYS A O 1
ATOM 1174 N N . ILE A 1 146 ? -7.244 -9.046 15.056 1.00 97.44 146 ILE A N 1
ATOM 1175 C CA . ILE A 1 146 ? -7.798 -7.907 15.809 1.00 97.44 146 ILE A CA 1
ATOM 1176 C C . ILE A 1 146 ? -6.765 -7.293 16.761 1.00 97.44 146 ILE A C 1
ATOM 1178 O O . ILE A 1 146 ? -6.769 -6.085 16.960 1.00 97.44 146 ILE A O 1
ATOM 1182 N N . ASP A 1 147 ? -5.848 -8.099 17.287 1.00 98.00 147 ASP A N 1
ATOM 1183 C CA . ASP A 1 147 ? -4.706 -7.666 18.092 1.00 98.00 147 ASP A CA 1
ATOM 1184 C C . ASP A 1 147 ? -3.822 -6.651 17.347 1.00 98.00 147 ASP A C 1
ATOM 1186 O O . ASP A 1 147 ? -3.537 -5.579 17.876 1.00 98.00 147 ASP A O 1
ATOM 1190 N N . ILE A 1 148 ? -3.484 -6.925 16.083 1.00 98.44 148 ILE A N 1
ATOM 1191 C CA . ILE A 1 148 ? -2.704 -6.006 15.237 1.00 98.44 148 ILE A CA 1
ATOM 1192 C C . ILE A 1 148 ? -3.513 -4.737 14.924 1.00 98.44 148 ILE A C 1
ATOM 1194 O O . ILE A 1 148 ? -2.983 -3.628 14.957 1.00 98.44 148 ILE A O 1
ATOM 1198 N N . ALA A 1 149 ? -4.812 -4.870 14.636 1.00 98.56 149 ALA A N 1
ATOM 1199 C CA . ALA A 1 149 ? -5.675 -3.713 14.382 1.00 98.56 149 ALA A CA 1
ATOM 1200 C C . ALA A 1 149 ? -5.822 -2.808 15.624 1.00 98.56 149 ALA A C 1
ATOM 1202 O O . ALA A 1 149 ? -5.861 -1.582 15.498 1.00 98.56 149 ALA A O 1
ATOM 1203 N N . GLN A 1 150 ? -5.873 -3.409 16.815 1.00 98.56 150 GLN A N 1
ATOM 1204 C CA . GLN A 1 150 ? -5.905 -2.711 18.096 1.00 98.56 150 GLN A CA 1
ATOM 1205 C C . GLN A 1 150 ? -4.574 -2.008 18.389 1.00 98.56 150 GLN A C 1
ATOM 1207 O O . GLN A 1 150 ? -4.592 -0.873 18.865 1.00 98.56 150 GLN A O 1
ATOM 1212 N N . ASP A 1 151 ? -3.437 -2.634 18.077 1.00 98.50 151 ASP A N 1
ATOM 1213 C CA . ASP A 1 151 ? -2.127 -1.983 18.177 1.00 98.50 151 ASP A CA 1
ATOM 1214 C C . ASP A 1 151 ? -2.067 -0.729 17.295 1.00 98.50 151 ASP A C 1
ATOM 1216 O O . ASP A 1 151 ? -1.745 0.344 17.796 1.00 98.50 151 ASP A O 1
ATOM 1220 N N . VAL A 1 152 ? -2.510 -0.799 16.032 1.00 98.56 152 VAL A N 1
ATOM 1221 C CA . VAL A 1 152 ? -2.579 0.392 15.163 1.00 98.56 152 VAL A CA 1
ATOM 1222 C C . VAL A 1 152 ? -3.405 1.519 15.792 1.00 98.56 152 VAL A C 1
ATOM 1224 O O . VAL A 1 152 ? -2.993 2.680 15.754 1.00 98.56 152 VAL A O 1
ATOM 1227 N N . TYR A 1 153 ? -4.558 1.199 16.390 1.00 98.56 153 TYR A N 1
ATOM 1228 C CA . TYR A 1 153 ? -5.354 2.191 17.116 1.00 98.56 153 TYR A CA 1
ATOM 1229 C C . TYR A 1 153 ? -4.550 2.841 18.251 1.00 98.56 153 TYR A C 1
ATOM 1231 O O . TYR A 1 153 ? -4.550 4.067 18.364 1.00 98.56 153 TYR A O 1
ATOM 1239 N N . ILE A 1 154 ? -3.841 2.046 19.060 1.00 98.44 154 ILE A N 1
ATOM 1240 C CA . ILE A 1 154 ? -3.011 2.544 20.167 1.00 98.44 154 ILE A CA 1
ATOM 1241 C C . ILE A 1 154 ? -1.904 3.459 19.630 1.00 98.44 154 ILE A C 1
ATOM 1243 O O . ILE A 1 154 ? -1.738 4.571 20.136 1.00 98.44 154 ILE A O 1
ATOM 1247 N N . GLN A 1 155 ? -1.201 3.038 18.573 1.00 98.06 155 GLN A N 1
ATOM 1248 C CA . GLN A 1 155 ? -0.152 3.841 17.946 1.00 98.06 155 GLN A CA 1
ATOM 1249 C C . GLN A 1 155 ? -0.697 5.196 17.487 1.00 98.06 155 GLN A C 1
ATOM 1251 O O . GLN A 1 155 ? -0.122 6.229 17.816 1.00 98.06 155 GLN A O 1
ATOM 1256 N N . ILE A 1 156 ? -1.825 5.231 16.767 1.00 97.94 156 ILE A N 1
ATOM 1257 C CA . ILE A 1 156 ? -2.449 6.487 16.316 1.00 97.94 156 ILE A CA 1
ATOM 1258 C C . ILE A 1 156 ? -2.900 7.335 17.513 1.00 97.94 156 ILE A C 1
ATOM 1260 O O . ILE A 1 156 ? -2.588 8.524 17.573 1.00 97.94 156 ILE A O 1
ATOM 1264 N N . SER A 1 157 ? -3.600 6.742 18.481 1.00 97.81 157 SER A N 1
ATOM 1265 C CA . SER A 1 157 ? -4.147 7.456 19.641 1.00 97.81 157 SER A CA 1
ATOM 1266 C C . SER A 1 157 ? -3.069 8.167 20.462 1.00 97.81 157 SER A C 1
ATOM 1268 O O . SER A 1 157 ? -3.308 9.267 20.954 1.00 97.81 157 SER A O 1
ATOM 1270 N N . ASN A 1 158 ? -1.878 7.579 20.589 1.00 97.31 158 ASN A N 1
ATOM 1271 C CA . ASN A 1 158 ? -0.793 8.146 21.395 1.00 97.31 158 ASN A CA 1
ATOM 1272 C C . ASN A 1 158 ? -0.162 9.412 20.792 1.00 97.31 158 ASN A C 1
ATOM 1274 O O . ASN A 1 158 ? 0.451 10.195 21.512 1.00 97.31 158 ASN A O 1
ATOM 1278 N N . GLN A 1 159 ? -0.303 9.628 19.484 1.00 95.38 159 GLN A N 1
ATOM 1279 C CA . GLN A 1 159 ? 0.402 10.690 18.752 1.00 95.38 159 GLN A CA 1
ATOM 1280 C C . GLN A 1 159 ? -0.530 11.690 18.055 1.00 95.38 159 GLN A C 1
ATOM 1282 O O . GLN A 1 159 ? -0.112 12.804 17.740 1.00 95.38 159 GLN A O 1
ATOM 1287 N N . ILE A 1 160 ? -1.801 11.334 17.834 1.00 96.19 160 ILE A N 1
ATOM 1288 C CA . ILE A 1 160 ? -2.772 12.143 17.078 1.00 96.19 160 ILE A CA 1
ATOM 1289 C C . ILE A 1 160 ? -2.990 13.547 17.659 1.00 96.19 160 ILE A C 1
ATOM 1291 O O . ILE A 1 160 ? -3.317 14.485 16.924 1.00 96.19 160 ILE A O 1
ATOM 1295 N N . SER A 1 161 ? -2.771 13.731 18.963 1.00 94.56 161 SER A N 1
ATOM 1296 C CA . SER A 1 161 ? -2.821 15.040 19.623 1.00 94.56 161 SER A CA 1
ATOM 1297 C C . SER A 1 161 ? -1.746 15.999 19.096 1.00 94.56 161 SER A C 1
ATOM 1299 O O . SER A 1 161 ? -2.032 17.183 18.933 1.00 94.56 161 SER A O 1
ATOM 1301 N N . GLY A 1 162 ? -0.561 15.487 18.744 1.00 94.31 162 GLY A N 1
ATOM 1302 C CA . GLY A 1 162 ? 0.568 16.260 18.219 1.00 94.31 162 GLY A CA 1
ATOM 1303 C C . GLY A 1 162 ? 0.481 16.600 16.728 1.00 94.31 162 GLY A C 1
ATOM 1304 O O . GLY A 1 162 ? 1.257 17.418 16.240 1.00 94.31 162 GLY A O 1
ATOM 1305 N N . TRP A 1 163 ? -0.449 16.002 15.981 1.00 96.06 163 TRP A N 1
ATOM 1306 C CA . TRP A 1 163 ? -0.617 16.284 14.553 1.00 96.06 163 TRP A CA 1
ATOM 1307 C C . TRP A 1 163 ? -1.376 17.590 14.310 1.00 96.06 163 TRP A C 1
ATOM 1309 O O . TRP A 1 163 ? -2.302 17.926 15.049 1.00 96.06 163 TRP A O 1
ATOM 1319 N N . ASP A 1 164 ? -1.049 18.312 13.237 1.00 96.88 164 ASP A N 1
ATOM 1320 C CA . ASP A 1 164 ? -1.746 19.558 12.900 1.00 96.88 164 ASP A CA 1
ATOM 1321 C C . ASP A 1 164 ? -3.241 19.307 12.642 1.00 96.88 164 ASP A C 1
ATOM 1323 O O . ASP A 1 164 ? -3.624 18.542 11.754 1.00 96.88 164 ASP A O 1
ATOM 1327 N N . THR A 1 165 ? -4.108 19.966 13.413 1.00 96.25 165 THR A N 1
ATOM 1328 C CA . THR A 1 165 ? -5.560 19.749 13.357 1.00 96.25 165 THR A CA 1
ATOM 1329 C C . THR A 1 165 ? -6.185 20.188 12.033 1.00 96.25 165 THR A C 1
ATOM 1331 O O . THR A 1 165 ? -7.127 19.543 11.573 1.00 96.25 165 THR A O 1
ATOM 1334 N N . LYS A 1 166 ? -5.692 21.256 11.392 1.00 96.94 166 LYS A N 1
ATOM 1335 C CA . LYS A 1 166 ? -6.258 21.742 10.121 1.00 96.94 166 LYS A CA 1
ATOM 1336 C C . LYS A 1 166 ? -5.908 20.790 8.985 1.00 96.94 166 LYS A C 1
ATOM 1338 O O . LYS A 1 166 ? -6.790 20.415 8.213 1.00 96.94 166 LYS A O 1
ATOM 1343 N N . ILE A 1 167 ? -4.646 20.372 8.915 1.00 96.50 167 ILE A N 1
ATOM 1344 C CA . ILE A 1 167 ? -4.175 19.404 7.925 1.00 96.50 167 ILE A CA 1
ATOM 1345 C C . ILE A 1 167 ? -4.870 18.060 8.162 1.00 96.50 167 ILE A C 1
ATOM 1347 O O . ILE A 1 167 ? -5.394 17.476 7.217 1.00 96.50 167 ILE A O 1
ATOM 1351 N N . PHE A 1 168 ? -4.960 17.593 9.411 1.00 97.31 168 PHE A N 1
ATOM 1352 C CA . PHE A 1 168 ? -5.648 16.341 9.724 1.00 97.31 168 PHE A CA 1
ATOM 1353 C C . PHE A 1 168 ? -7.119 16.393 9.296 1.00 97.31 168 PHE A C 1
ATOM 1355 O O . PHE A 1 168 ? -7.582 15.502 8.587 1.00 97.31 168 PHE A O 1
ATOM 1362 N N . LYS A 1 169 ? -7.826 17.483 9.624 1.00 96.50 169 LYS A N 1
ATOM 1363 C CA . LYS A 1 169 ? -9.226 17.679 9.230 1.00 96.50 169 LYS A CA 1
ATOM 1364 C C . LYS A 1 169 ? -9.437 17.657 7.721 1.00 96.50 169 LYS A C 1
ATOM 1366 O O . LYS A 1 169 ? -10.436 17.108 7.268 1.00 96.50 169 LYS A O 1
ATOM 1371 N N . TYR A 1 170 ? -8.510 18.223 6.952 1.00 96.56 170 TYR A N 1
ATOM 1372 C CA . TYR A 1 170 ? -8.574 18.203 5.493 1.00 96.56 170 TYR A CA 1
ATOM 1373 C C . TYR A 1 170 ? -8.451 16.783 4.916 1.00 96.56 170 TYR A C 1
ATOM 1375 O O . TYR A 1 170 ? -9.192 16.431 4.001 1.00 96.56 170 TYR A O 1
ATOM 1383 N N . TRP A 1 171 ? -7.539 15.965 5.449 1.00 95.19 171 TRP A N 1
ATOM 1384 C CA . TRP A 1 171 ? -7.245 14.633 4.902 1.00 95.19 171 TRP A CA 1
ATOM 1385 C C . TRP A 1 171 ? -8.134 13.515 5.455 1.00 95.19 171 TRP A C 1
ATOM 1387 O O . TRP A 1 171 ? -8.543 12.632 4.704 1.00 95.19 171 TRP A O 1
ATOM 1397 N N . TYR A 1 172 ? -8.420 13.541 6.755 1.00 95.06 172 TYR A N 1
ATOM 1398 C CA . TYR A 1 172 ? -9.036 12.428 7.487 1.00 95.06 172 TYR A CA 1
ATOM 1399 C C . TYR A 1 172 ? -10.338 12.820 8.199 1.00 95.06 172 TYR A C 1
ATOM 1401 O O . TYR A 1 172 ? -11.097 11.954 8.635 1.00 95.06 172 TYR A O 1
ATOM 1409 N N . GLY A 1 173 ? -10.649 14.117 8.255 1.00 95.44 173 GLY A N 1
ATOM 1410 C CA . GLY A 1 173 ? -11.787 14.640 9.001 1.00 95.44 173 GLY A CA 1
ATOM 1411 C C . GLY A 1 173 ? -11.460 14.841 10.479 1.00 95.44 173 GLY A C 1
ATOM 1412 O O . GLY A 1 173 ? -10.318 15.063 10.864 1.00 95.44 173 GLY A O 1
ATOM 1413 N N . ASP A 1 174 ? -12.483 14.826 11.322 1.00 96.00 174 ASP A N 1
ATOM 1414 C CA . ASP A 1 174 ? -12.312 15.054 12.755 1.00 96.00 174 ASP A CA 1
ATOM 1415 C C . ASP A 1 174 ? -11.489 13.940 13.441 1.00 96.00 174 ASP A C 1
ATOM 1417 O O . ASP A 1 174 ? -11.619 12.762 13.093 1.00 96.00 174 ASP A O 1
ATOM 1421 N N . LYS A 1 175 ? -10.629 14.310 14.402 1.00 96.81 175 LYS A N 1
ATOM 1422 C CA . LYS A 1 175 ? -9.693 13.387 15.074 1.00 96.81 175 LYS A CA 1
ATOM 1423 C C . LYS A 1 175 ? -10.426 12.352 15.926 1.00 96.81 175 LYS A C 1
ATOM 1425 O O . LYS A 1 175 ? -10.165 11.160 15.771 1.00 96.81 175 LYS A O 1
ATOM 1430 N N . ASP A 1 176 ? -11.380 12.786 16.743 1.00 96.19 176 ASP A N 1
ATOM 1431 C CA . ASP A 1 176 ? -12.135 11.902 17.640 1.00 96.19 176 ASP A CA 1
ATOM 1432 C C . ASP A 1 176 ? -13.019 10.945 16.839 1.00 96.19 176 ASP A C 1
ATOM 1434 O O . ASP A 1 176 ? -13.081 9.741 17.102 1.00 96.19 176 ASP A O 1
ATOM 1438 N N . THR A 1 177 ? -13.634 11.465 15.776 1.00 96.25 177 THR A N 1
ATOM 1439 C CA . THR A 1 177 ? -14.392 10.663 14.813 1.00 96.25 177 THR A CA 1
ATOM 1440 C C . THR A 1 177 ? -13.496 9.638 14.113 1.00 96.25 177 THR A C 1
ATOM 1442 O O . THR A 1 177 ? -13.913 8.503 13.885 1.00 96.25 177 THR A O 1
ATOM 1445 N N . SER A 1 178 ? -12.265 10.018 13.757 1.00 95.56 178 SER A N 1
ATOM 1446 C CA . SER A 1 178 ? -11.305 9.118 13.107 1.00 95.56 178 SER A CA 1
ATOM 1447 C C . SER A 1 178 ? -10.875 7.985 14.039 1.00 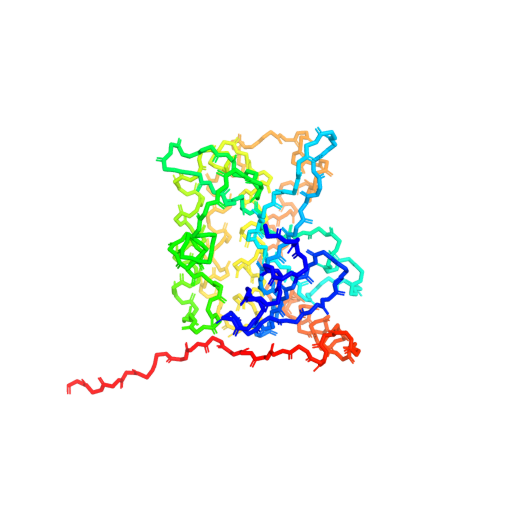95.56 178 SER A C 1
ATOM 1449 O O . SER A 1 178 ? -10.877 6.831 13.616 1.00 95.56 178 SER A O 1
ATOM 1451 N N . LEU A 1 179 ? -10.584 8.286 15.309 1.00 96.88 179 LEU A N 1
ATOM 1452 C CA . LEU A 1 179 ? -10.273 7.277 16.327 1.00 96.88 179 LEU A CA 1
ATOM 1453 C C . LEU A 1 179 ? -11.454 6.341 16.587 1.00 96.88 179 LEU A C 1
ATOM 1455 O O . LEU A 1 179 ? -11.286 5.124 16.582 1.00 96.88 179 LEU A O 1
ATOM 1459 N N . SER A 1 180 ? -12.656 6.895 16.746 1.00 97.38 180 SER A N 1
ATOM 1460 C CA . SER A 1 180 ? -13.869 6.107 16.994 1.00 97.38 180 SER A CA 1
ATOM 1461 C C . SER A 1 180 ? -14.128 5.114 15.858 1.00 97.38 180 SER A C 1
ATOM 1463 O O . SER A 1 180 ? -14.400 3.942 16.105 1.00 97.38 180 SER A O 1
ATOM 1465 N N . LYS A 1 181 ? -13.934 5.545 14.604 1.00 96.94 181 LYS A N 1
ATOM 1466 C CA . LYS A 1 181 ? -14.061 4.674 13.427 1.00 96.94 181 LYS A CA 1
ATOM 1467 C C . LYS A 1 181 ? -13.059 3.525 13.417 1.00 96.94 181 LYS A C 1
ATOM 1469 O O . LYS A 1 181 ? -13.391 2.471 12.884 1.00 96.94 181 LYS A O 1
ATOM 1474 N N . LEU A 1 182 ? -11.852 3.691 13.965 1.00 97.38 182 LEU A N 1
ATOM 1475 C CA . LEU A 1 182 ? -10.863 2.607 14.029 1.00 97.38 182 LEU A CA 1
ATOM 1476 C C . LEU A 1 182 ? -11.299 1.479 14.973 1.00 97.38 182 LEU A C 1
ATOM 1478 O O . LEU A 1 182 ? -10.916 0.336 14.743 1.00 97.38 182 LEU A O 1
ATOM 1482 N N . LEU A 1 183 ? -12.139 1.767 15.969 1.00 97.50 183 LEU A N 1
ATOM 1483 C CA . LEU A 1 183 ? -12.681 0.767 16.896 1.00 97.50 183 LEU A CA 1
ATOM 1484 C C . LEU A 1 183 ? -13.878 -0.012 16.319 1.00 97.50 183 LEU A C 1
ATOM 1486 O O . LEU A 1 183 ? -14.275 -1.038 16.868 1.00 97.50 183 LEU A O 1
ATOM 1490 N N . GLU A 1 184 ? -14.441 0.411 15.183 1.00 97.88 184 GLU A N 1
ATOM 1491 C CA . GLU A 1 184 ? -15.546 -0.280 14.501 1.00 97.88 184 GLU A CA 1
ATOM 1492 C C . GLU A 1 184 ? -15.077 -1.527 13.714 1.00 97.88 184 GLU A C 1
ATOM 1494 O O . GLU A 1 184 ? -15.400 -1.699 12.531 1.00 97.88 184 GLU A O 1
ATOM 1499 N N . PHE A 1 185 ? -14.304 -2.415 14.350 1.00 97.69 185 PHE A N 1
ATOM 1500 C CA . PHE A 1 185 ? -13.591 -3.522 13.697 1.00 97.69 185 PHE A CA 1
ATOM 1501 C C . PHE A 1 185 ? -14.483 -4.378 12.788 1.00 97.69 185 PHE A C 1
ATOM 1503 O O . PHE A 1 185 ? -14.153 -4.586 11.622 1.00 97.69 185 PHE A O 1
ATOM 1510 N N . GLU A 1 186 ? -15.648 -4.817 13.270 1.00 97.69 186 GLU A N 1
ATOM 1511 C CA . GLU A 1 186 ? -16.557 -5.681 12.502 1.00 97.69 186 GLU A CA 1
ATOM 1512 C C . GLU A 1 186 ? -17.208 -4.975 11.304 1.00 97.69 186 GLU A C 1
ATOM 1514 O O . GLU A 1 186 ? -17.448 -5.584 10.257 1.00 97.69 186 GLU A O 1
ATOM 1519 N N . SER A 1 187 ? -17.515 -3.682 11.433 1.00 97.88 187 SER A N 1
ATOM 1520 C CA . SER A 1 187 ? -18.050 -2.880 10.326 1.00 97.88 187 SER A CA 1
ATOM 1521 C C . SER A 1 187 ? -16.978 -2.685 9.250 1.00 97.88 187 SER A C 1
ATOM 1523 O O . SER A 1 187 ? -17.195 -2.971 8.066 1.00 97.88 187 SER A O 1
ATOM 1525 N N . ASN A 1 188 ? -15.775 -2.294 9.678 1.00 98.31 188 ASN A N 1
ATOM 1526 C CA . ASN A 1 188 ? -14.638 -2.072 8.796 1.00 98.31 188 ASN A CA 1
ATOM 1527 C C . ASN A 1 188 ? -14.202 -3.353 8.089 1.00 98.31 188 ASN A C 1
ATOM 1529 O O . ASN A 1 188 ? -14.031 -3.337 6.871 1.00 98.31 188 ASN A O 1
ATOM 1533 N N . LYS A 1 189 ? -14.101 -4.472 8.812 1.00 98.50 189 LYS A N 1
ATOM 1534 C CA . LYS A 1 189 ? -13.771 -5.788 8.258 1.00 98.50 189 LYS A CA 1
ATOM 1535 C C . LYS A 1 189 ? -14.758 -6.194 7.171 1.00 98.50 189 LYS A C 1
ATOM 1537 O O . LYS A 1 189 ? -14.340 -6.529 6.064 1.00 98.50 189 LYS A O 1
ATOM 1542 N N . ARG A 1 190 ? -16.068 -6.104 7.436 1.00 98.38 190 ARG A N 1
ATOM 1543 C CA . ARG A 1 190 ? -17.104 -6.421 6.437 1.00 98.38 190 ARG A CA 1
ATOM 1544 C C . ARG A 1 190 ? -16.964 -5.565 5.180 1.00 98.38 190 ARG A C 1
ATOM 1546 O O . ARG A 1 190 ? -17.032 -6.095 4.070 1.00 98.38 190 ARG A O 1
ATOM 1553 N N . ARG A 1 191 ? -16.720 -4.259 5.336 1.00 98.31 191 ARG A N 1
ATOM 1554 C CA . ARG A 1 191 ? -16.482 -3.346 4.206 1.00 98.31 191 ARG A CA 1
ATOM 1555 C C . ARG A 1 191 ? -15.218 -3.714 3.426 1.00 98.31 191 ARG A C 1
ATOM 1557 O O . ARG A 1 191 ? -15.261 -3.746 2.198 1.00 98.31 191 ARG A O 1
ATOM 1564 N N . ILE A 1 192 ? -14.121 -4.000 4.126 1.00 98.56 192 ILE A N 1
ATOM 1565 C CA . ILE A 1 192 ? -12.838 -4.384 3.531 1.00 98.56 192 ILE A CA 1
ATOM 1566 C C . ILE A 1 192 ? -13.003 -5.657 2.706 1.00 98.56 192 ILE A C 1
ATOM 1568 O O . ILE A 1 192 ? -12.729 -5.637 1.509 1.00 98.56 192 ILE A O 1
ATOM 1572 N N . VAL A 1 193 ? -13.527 -6.730 3.304 1.00 98.56 193 VAL A N 1
ATOM 1573 C CA . VAL A 1 193 ? -13.723 -8.021 2.628 1.00 98.56 193 VAL A CA 1
ATOM 1574 C C . VAL A 1 193 ? -14.617 -7.865 1.398 1.00 98.56 193 VAL A C 1
ATOM 1576 O O . VAL A 1 193 ? -14.249 -8.321 0.316 1.00 98.56 193 VAL A O 1
ATOM 1579 N N . LYS A 1 194 ? -15.748 -7.156 1.524 1.00 98.50 194 LYS A N 1
ATOM 1580 C CA . LYS A 1 194 ? -16.654 -6.887 0.398 1.00 98.50 194 LYS A CA 1
ATOM 1581 C C . LYS A 1 194 ? -15.927 -6.218 -0.773 1.00 98.50 194 LYS A C 1
ATOM 1583 O O . LYS A 1 194 ? -16.064 -6.658 -1.914 1.00 98.50 194 LYS A O 1
ATOM 1588 N N . ASN A 1 195 ? -15.155 -5.169 -0.499 1.00 98.69 195 ASN A N 1
ATOM 1589 C CA . ASN A 1 195 ? -14.451 -4.425 -1.541 1.00 98.69 195 ASN A CA 1
ATOM 1590 C C . ASN A 1 195 ? -13.284 -5.225 -2.134 1.00 98.69 195 ASN A C 1
ATOM 1592 O O . ASN A 1 195 ? -13.073 -5.176 -3.343 1.00 98.69 195 ASN A O 1
ATOM 1596 N N . VAL A 1 196 ? -12.568 -6.012 -1.326 1.00 98.69 196 VAL A N 1
ATOM 1597 C CA . VAL A 1 196 ? -11.499 -6.893 -1.818 1.00 98.69 196 VAL A CA 1
ATOM 1598 C C . VAL A 1 196 ? -12.060 -7.939 -2.774 1.00 98.69 196 VAL A C 1
ATOM 1600 O O . VAL A 1 196 ? -11.476 -8.143 -3.836 1.00 98.69 196 VAL A O 1
ATOM 1603 N N . VAL A 1 197 ? -13.196 -8.566 -2.450 1.00 98.12 197 VAL A N 1
ATOM 1604 C CA . VAL A 1 197 ? -13.872 -9.523 -3.344 1.00 98.12 197 VAL A CA 1
ATOM 1605 C C . VAL A 1 197 ? -14.261 -8.846 -4.658 1.00 98.12 197 VAL A C 1
ATOM 1607 O O . VAL A 1 197 ? -13.932 -9.357 -5.730 1.00 98.12 197 VAL A O 1
ATOM 1610 N N . LEU A 1 198 ? -14.894 -7.670 -4.580 1.00 98.12 198 LEU A N 1
ATOM 1611 C CA . LEU A 1 198 ? -15.292 -6.893 -5.753 1.00 98.12 198 LEU A CA 1
ATOM 1612 C C . LEU A 1 198 ? -14.087 -6.578 -6.653 1.00 98.12 198 LEU A C 1
ATOM 1614 O O . LEU A 1 198 ? -14.083 -6.938 -7.828 1.00 98.12 198 LEU A O 1
ATOM 1618 N N . ASN A 1 199 ? -13.040 -5.960 -6.107 1.00 98.44 199 ASN A N 1
ATOM 1619 C CA . ASN A 1 199 ? -11.887 -5.518 -6.892 1.00 98.44 199 ASN A CA 1
ATOM 1620 C C . ASN A 1 199 ? -11.001 -6.683 -7.356 1.00 98.44 199 ASN A C 1
ATOM 1622 O O . ASN A 1 199 ? -10.388 -6.599 -8.417 1.00 98.44 199 ASN A O 1
ATOM 1626 N N . SER A 1 200 ? -10.962 -7.793 -6.612 1.00 97.69 200 SER A N 1
ATOM 1627 C CA . SER A 1 200 ? -10.247 -9.010 -7.026 1.00 97.69 200 SER A CA 1
ATOM 1628 C C . SER A 1 200 ? -10.908 -9.720 -8.206 1.00 97.69 200 SER A C 1
ATOM 1630 O O . SER A 1 200 ? -10.237 -10.481 -8.904 1.00 97.69 200 SER A O 1
ATOM 1632 N N . SER A 1 201 ? -12.207 -9.494 -8.428 1.00 96.81 201 SER A N 1
ATOM 1633 C CA . SER A 1 201 ? -12.934 -10.064 -9.566 1.00 96.81 201 SER A CA 1
ATOM 1634 C C . SER A 1 201 ? -12.626 -9.364 -10.895 1.00 96.81 201 SER A C 1
ATOM 1636 O O . SER A 1 201 ? -12.860 -9.946 -11.956 1.00 96.81 201 SER A O 1
ATOM 1638 N N . ASP A 1 202 ? -12.053 -8.154 -10.855 1.00 98.00 202 ASP A N 1
ATOM 1639 C CA . ASP A 1 202 ? -11.688 -7.404 -12.055 1.00 98.00 202 ASP A CA 1
ATOM 1640 C C . ASP A 1 202 ? -10.627 -8.165 -12.878 1.00 98.00 202 ASP A C 1
ATOM 1642 O O . ASP A 1 202 ? -9.623 -8.623 -12.316 1.00 98.00 202 ASP A O 1
ATOM 1646 N N . PRO A 1 203 ? -10.778 -8.279 -14.213 1.00 97.00 203 PRO A N 1
ATOM 1647 C CA . PRO A 1 203 ? -9.825 -8.988 -15.068 1.00 97.00 203 PRO A CA 1
ATOM 1648 C C . PRO A 1 203 ? -8.369 -8.517 -14.934 1.00 97.00 203 PRO A C 1
ATOM 1650 O O . PRO A 1 203 ? -7.445 -9.324 -15.077 1.00 97.00 203 PRO A O 1
ATOM 1653 N N . LYS A 1 204 ? -8.135 -7.228 -14.645 1.00 96.62 204 LYS A N 1
ATOM 1654 C CA . LYS A 1 204 ? -6.789 -6.668 -14.451 1.00 96.62 204 LYS A CA 1
ATOM 1655 C C . LYS A 1 204 ? -6.117 -7.196 -13.193 1.00 96.62 204 LYS A C 1
ATOM 1657 O O . LYS A 1 204 ? -4.897 -7.335 -13.212 1.00 96.62 204 LYS A O 1
ATOM 1662 N N . VAL A 1 205 ? -6.890 -7.483 -12.144 1.00 97.81 205 VAL A N 1
ATOM 1663 C CA . VAL A 1 205 ? -6.394 -8.040 -10.878 1.00 97.81 205 VAL A CA 1
ATOM 1664 C C . VAL A 1 205 ? -6.359 -9.565 -10.942 1.00 97.81 205 VAL A C 1
ATOM 1666 O O . VAL A 1 205 ? -5.367 -10.172 -10.552 1.00 97.81 205 VAL A O 1
ATOM 1669 N N . LYS A 1 206 ? -7.391 -10.193 -11.514 1.00 97.00 206 LYS A N 1
ATOM 1670 C CA . LYS A 1 206 ? -7.516 -11.654 -11.628 1.00 97.00 206 LYS A CA 1
ATOM 1671 C C . LYS A 1 206 ? -6.342 -12.312 -12.366 1.00 97.00 206 LYS A C 1
ATOM 1673 O O . LYS A 1 206 ? -5.981 -13.439 -12.050 1.00 97.00 206 LYS A O 1
ATOM 1678 N N . LYS A 1 207 ? -5.738 -11.621 -13.341 1.00 96.75 207 LYS A N 1
ATOM 1679 C CA . LYS A 1 207 ? -4.590 -12.124 -14.124 1.00 96.75 207 LYS A CA 1
ATOM 1680 C C . LYS A 1 207 ? -3.238 -12.058 -13.395 1.00 96.75 207 LYS A C 1
ATOM 1682 O O . LYS A 1 207 ? -2.245 -12.576 -13.926 1.00 96.75 207 LYS A O 1
ATOM 1687 N N . LEU A 1 208 ? -3.165 -11.329 -12.277 1.00 98.00 208 LEU A N 1
ATOM 1688 C CA . LEU A 1 208 ? -1.918 -11.082 -11.558 1.00 98.00 208 LEU A CA 1
ATOM 1689 C C . LEU A 1 208 ? -1.456 -12.351 -10.833 1.00 98.00 208 LEU A C 1
ATOM 1691 O O . LEU A 1 208 ? -2.297 -13.130 -10.383 1.00 98.00 208 LEU A O 1
ATOM 1695 N N . PRO A 1 209 ? -0.138 -12.547 -10.674 1.00 97.31 209 PRO A N 1
ATOM 1696 C CA . PRO A 1 209 ? 0.385 -13.529 -9.735 1.00 97.31 209 PRO A CA 1
ATOM 1697 C C . PRO A 1 209 ? -0.178 -13.251 -8.342 1.00 97.31 209 PRO A C 1
ATOM 1699 O O . PRO A 1 209 ? -0.306 -12.090 -7.949 1.00 97.31 209 PRO A O 1
ATOM 1702 N N . ALA A 1 210 ? -0.570 -14.303 -7.631 1.00 96.38 210 ALA A N 1
ATOM 1703 C CA . A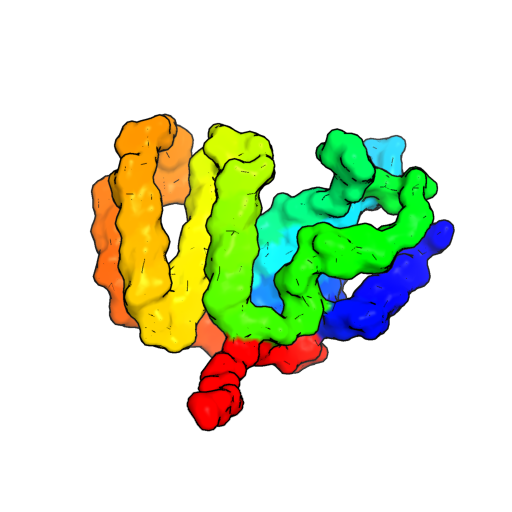LA A 1 210 ? -1.274 -14.191 -6.365 1.00 96.38 210 ALA A CA 1
ATOM 1704 C C . ALA A 1 210 ? -0.564 -15.004 -5.289 1.00 96.38 210 ALA A C 1
ATOM 1706 O O . ALA A 1 210 ? -0.236 -16.170 -5.490 1.00 96.38 210 ALA A O 1
ATOM 1707 N N . TYR A 1 211 ? -0.383 -14.363 -4.147 1.00 96.19 211 TYR A N 1
ATOM 1708 C CA . TYR A 1 211 ? 0.299 -14.878 -2.979 1.00 96.19 211 TYR A CA 1
ATOM 1709 C C . TYR A 1 211 ? -0.587 -14.702 -1.753 1.00 96.19 211 TYR A C 1
ATOM 1711 O O . TYR A 1 211 ? -1.517 -13.884 -1.734 1.00 96.19 211 TYR A O 1
ATOM 1719 N N . LYS A 1 212 ? -0.259 -15.471 -0.725 1.00 95.31 212 LYS A N 1
ATOM 1720 C CA . LYS A 1 212 ? -0.789 -15.321 0.623 1.00 95.31 212 LYS A CA 1
ATOM 1721 C C . LYS A 1 212 ? 0.354 -14.957 1.558 1.00 95.31 212 LYS A C 1
ATOM 1723 O O . LYS A 1 212 ? 1.505 -15.255 1.243 1.00 95.31 212 LYS A O 1
ATOM 1728 N N . PHE A 1 213 ? 0.038 -14.341 2.692 1.00 94.62 213 PHE A N 1
ATOM 1729 C CA . PHE A 1 213 ? 1.023 -14.263 3.767 1.00 94.62 213 PHE A CA 1
ATOM 1730 C C . PHE A 1 213 ? 1.363 -15.679 4.228 1.00 94.62 213 PHE A C 1
ATOM 1732 O O . PHE A 1 213 ? 0.474 -16.527 4.319 1.00 94.62 213 PHE A O 1
ATOM 1739 N N . LEU A 1 214 ? 2.642 -15.934 4.495 1.00 90.50 214 LEU A N 1
ATOM 1740 C CA . LEU A 1 214 ? 3.062 -17.228 5.016 1.00 90.50 214 LEU A CA 1
ATOM 1741 C C . LEU A 1 214 ? 2.515 -17.414 6.435 1.00 90.50 214 LEU A C 1
ATOM 1743 O O . LEU A 1 214 ? 2.588 -16.506 7.269 1.00 90.50 214 LEU A O 1
ATOM 1747 N N . GLU A 1 215 ? 1.983 -18.601 6.705 1.00 80.62 215 GLU A N 1
ATOM 1748 C CA . GLU A 1 215 ? 1.698 -19.039 8.065 1.00 80.62 215 GLU A CA 1
ATOM 1749 C C . GLU A 1 215 ? 3.025 -19.445 8.716 1.00 80.62 215 GLU A C 1
ATOM 1751 O O . GLU A 1 215 ? 3.853 -20.106 8.087 1.00 80.62 215 GLU A O 1
ATOM 1756 N N . HIS A 1 216 ? 3.258 -19.048 9.969 1.00 60.62 216 HIS A N 1
ATOM 1757 C CA . HIS A 1 216 ? 4.272 -19.737 10.759 1.00 60.62 216 HIS A CA 1
ATOM 1758 C C . HIS A 1 216 ? 3.747 -21.152 10.992 1.00 60.62 216 HIS A C 1
ATOM 1760 O O . HIS A 1 216 ? 2.855 -21.359 11.814 1.00 60.62 216 HIS A O 1
ATOM 1766 N N . HIS A 1 217 ? 4.285 -22.127 10.267 1.00 42.69 217 HIS A N 1
ATOM 1767 C CA . HIS A 1 217 ? 4.328 -23.467 10.818 1.00 42.69 217 HIS A CA 1
ATOM 1768 C C . HIS A 1 217 ? 5.333 -23.393 11.964 1.00 42.69 217 HIS A C 1
ATOM 1770 O O . HIS A 1 217 ? 6.521 -23.175 11.730 1.00 42.69 217 HIS A O 1
ATOM 1776 N N . GLU A 1 218 ? 4.850 -23.506 13.200 1.00 38.12 218 GLU A N 1
A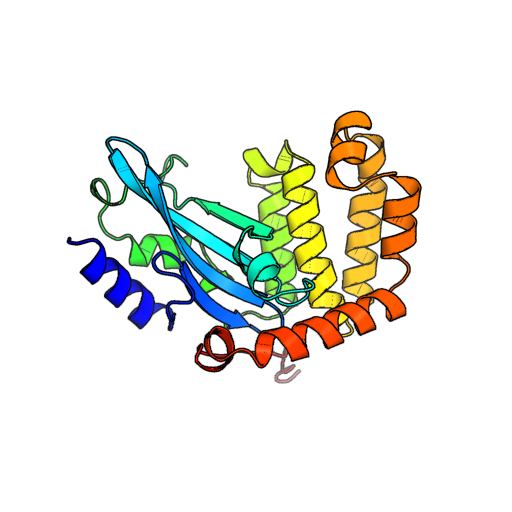TOM 1777 C CA . GLU A 1 218 ? 5.693 -23.952 14.306 1.00 38.12 218 GLU A CA 1
ATOM 1778 C C . GLU A 1 218 ? 6.203 -25.347 13.921 1.00 38.12 218 GLU A C 1
ATOM 1780 O O . GLU A 1 218 ? 5.557 -26.357 14.185 1.00 38.12 218 GLU A O 1
ATOM 1785 N N . ALA A 1 219 ? 7.308 -25.397 13.178 1.00 37.50 219 ALA A N 1
ATOM 1786 C CA . ALA A 1 219 ? 8.058 -26.617 12.977 1.00 37.50 219 ALA A CA 1
ATOM 1787 C C . ALA A 1 219 ? 8.822 -26.871 14.279 1.00 37.50 219 ALA A C 1
ATOM 1789 O O . ALA A 1 219 ? 9.804 -26.191 14.561 1.00 37.50 219 ALA A O 1
ATOM 1790 N N . ASP A 1 220 ? 8.266 -27.804 15.049 1.00 37.81 220 ASP A N 1
ATOM 1791 C CA . ASP A 1 220 ? 8.870 -28.654 16.072 1.00 37.81 220 ASP A CA 1
ATOM 1792 C C . ASP A 1 220 ? 9.682 -27.983 17.196 1.00 37.81 220 ASP A C 1
ATOM 1794 O O . ASP A 1 220 ? 10.787 -27.470 17.020 1.00 37.81 220 ASP A O 1
ATOM 1798 N N . ARG A 1 221 ? 9.097 -28.072 18.399 1.00 36.16 221 ARG A N 1
ATOM 1799 C CA . ARG A 1 221 ? 9.807 -28.015 19.683 1.00 36.16 221 ARG A CA 1
ATOM 1800 C C . ARG A 1 221 ? 10.889 -29.085 19.780 1.00 36.16 221 ARG A C 1
ATOM 1802 O O . ARG A 1 221 ? 10.641 -30.203 19.277 1.00 36.16 221 ARG A O 1
#

Sequence (221 aa):
MENKELSKQLCAVFNLKGITSKSYVHKVECILVGLTFVKVPNRDYKLFFTIYPLWRSTLKSCIDVPLLLQPLVDDNGLDIYLSDSTNIIEKCSKQFQLLSGSNTISEFVRILYEIIATDKSIQTNFILQMKIYELIYGVALYLNKIDIAQDVYIQISNQISGWDTKIFKYWYGDKDTSLSKLLEFESNKRRIVKNVVLNSSDPKVKKLPAYKFLEHHEADR

Secondary structure (DSSP, 8-state):
--HHHHHHHHHHHTT-EESSSSEEEEEETTEEEEEEEEEPTTS-EEEEEEEEES-SSSHHHHHHS-SEEEE-B-TTSPBPBGGG-S-HHHHHHHH-GGGGS--BHHHHHHHHHHHHHH-HHHHT-HHHHHHHHHHHHHHHHHTT-HHHHHHHHHHHHHHGGGS-HHHHHHHH--HHHHHHHHT-HHHHHHHHHHHHHHHHTSHHHHTS-EE-PBP------

Radius of gyration: 17.86 Å; chains: 1; bounding box: 42×50×44 Å

Foldseek 3Di:
DPVVVVVVVQCVVLVWDDLDPFWTFFAAQFKTWGKGWDQDPPAATWIWTFIFGLLDQELCVRPVDTLDTGTQADPVRHHDGPVVDDPPNVSCVVPPVPSNLAAALVRLLVVLVVCCVPVPVNVVDVVSVVSSLVVQLLVCLLVVVVVSLVVSLVVCVVCVVVDDQVVCCVPPNHPVVSSVVSVVSVVSSVSRNVSSVVSCPDPSNVPHHYHYRDDPPPPDD

pLDDT: mean 92.89, std 10.46, range [36.16, 98.81]